Protein AF-A0A959FI75-F1 (afdb_monomer_lite)

Radius of gyration: 25.14 Å; chains: 1; bounding box: 80×50×59 Å

Foldseek 3Di:
DDDPDPVVVCVVVDDDDDDDDDPPCPVVVVVVDDDDDDDDDDDPPVVVVVVVVVVVVVVCCVVVPPDDPDDDQEAQDPVSLLVVCLQQLAWAWEWEAEPCPVVCLLVVLCPDVLNVVLNSSHSHYYYYLPFQAFPPPPDDDDPPPPPPPDDVCPLPNDPDDPDPDTGSSPVSCVVCCSQPNPDDDRWIWIQHNVRHTDIQPPPPDPVPSVVSSVSSSVVSVVVVVVSVVLLVLLVVCCVVAPVVQEPLLLCDHGLAHRNACVCVVCVVDDPVVVVVCQQPLPVCCVVVPPSSVVRCVVNPPDDRDHDNPQDPSSVVSNSSNSHVSNNPPPD

Sequence (331 aa):
MEKDNFESGIKSLVGSYERQPPEGQWERIRNHLPPPGQSTSINPLILSFIIVSTLLIGALFFYYGVGKPPAPDVFDNYWMALKTAQRENKPMLVLFTQNCEDCEVIDKALRIPQVADLANDFVQVRLRVDDLSPIDDGSDAVPFDGWDDVLLEEIGGFPCPEQRLSTQGEVWQLLQDYLIGEAASPVLAVIDLQNRATPFQWYDKVTDSKRLRSALHVFLKGELEYFNRDLQKGKSMFVANCAACHNRNMKDDMTGPALGGVRSRWQDYPPEDLYNYIRNSQKMIAEGHPKAVEDWNRWKPTIMTSFPSLSDQELGQLLDYVEWQYRHNEY

Structure (mmCIF, N/CA/C/O backbone):
data_AF-A0A959FI75-F1
#
_entry.id   AF-A0A959FI75-F1
#
loop_
_atom_site.group_PDB
_atom_site.id
_atom_site.type_symbol
_atom_site.label_atom_id
_atom_site.label_alt_id
_atom_site.label_comp_id
_atom_site.label_asym_id
_atom_site.label_entity_id
_atom_site.label_seq_id
_atom_site.pdbx_PDB_ins_code
_atom_site.Cartn_x
_atom_site.Cartn_y
_atom_site.Cartn_z
_atom_site.occupancy
_atom_site.B_iso_or_equiv
_atom_site.auth_seq_id
_atom_site.auth_comp_id
_atom_site.auth_asym_id
_atom_site.auth_atom_id
_atom_site.pdbx_PDB_model_num
ATOM 1 N N . MET A 1 1 ? -41.921 -31.280 -33.112 1.00 28.41 1 MET A N 1
ATOM 2 C CA . MET A 1 1 ? -41.104 -30.207 -33.710 1.00 28.41 1 MET A CA 1
ATOM 3 C C . MET A 1 1 ? -40.678 -29.302 -32.579 1.00 28.41 1 MET A C 1
ATOM 5 O O . MET A 1 1 ? -41.528 -28.958 -31.765 1.00 28.41 1 MET A O 1
ATOM 9 N N . GLU A 1 2 ? -39.367 -29.128 -32.460 1.00 32.78 2 GLU A N 1
ATOM 10 C CA . GLU A 1 2 ? -38.619 -28.696 -31.278 1.00 32.78 2 GLU A CA 1
ATOM 11 C C . GLU A 1 2 ? -39.176 -27.460 -30.569 1.00 32.78 2 GLU A C 1
ATOM 13 O O . GLU A 1 2 ? -39.479 -26.439 -31.179 1.00 32.78 2 GLU A O 1
ATOM 18 N N . LYS A 1 3 ? -39.285 -27.578 -29.242 1.00 31.52 3 LYS A N 1
ATOM 19 C CA . LYS A 1 3 ? -39.234 -26.440 -28.332 1.00 31.52 3 LYS A CA 1
ATOM 20 C C . LYS A 1 3 ? -37.764 -26.241 -28.006 1.00 31.52 3 LYS A C 1
ATOM 22 O O . LYS A 1 3 ? -37.233 -26.960 -27.160 1.00 31.52 3 LYS A O 1
ATOM 27 N N . ASP A 1 4 ? -37.131 -25.297 -28.681 1.00 40.25 4 ASP A N 1
ATOM 28 C CA . ASP A 1 4 ? -35.827 -24.810 -28.259 1.00 40.25 4 ASP A CA 1
ATOM 29 C C . ASP A 1 4 ? -36.013 -24.123 -26.906 1.00 40.25 4 ASP A C 1
ATOM 31 O O . ASP A 1 4 ? -36.697 -23.106 -26.765 1.00 40.25 4 ASP A O 1
ATOM 35 N N . ASN A 1 5 ? -35.514 -24.795 -25.871 1.00 42.09 5 ASN A N 1
ATOM 36 C CA . ASN A 1 5 ? -35.621 -24.359 -24.493 1.00 42.09 5 ASN A CA 1
ATOM 37 C C . ASN A 1 5 ? -34.909 -23.015 -24.326 1.00 42.09 5 ASN A C 1
ATOM 39 O O . ASN A 1 5 ? -33.767 -22.843 -24.740 1.00 42.09 5 ASN A O 1
ATOM 43 N N . PHE A 1 6 ? -35.580 -22.114 -23.617 1.00 36.28 6 PHE A N 1
ATOM 44 C CA . PHE A 1 6 ? -35.081 -20.859 -23.052 1.00 36.28 6 PHE A CA 1
ATOM 45 C C . PHE A 1 6 ? -33.627 -20.939 -22.525 1.00 36.28 6 PHE A C 1
ATOM 47 O O . PHE A 1 6 ? -32.848 -20.013 -22.722 1.00 36.28 6 PHE A O 1
ATOM 54 N N . GLU A 1 7 ? -33.209 -22.076 -21.956 1.00 35.66 7 GLU A N 1
ATOM 55 C CA . GLU A 1 7 ? -31.827 -22.317 -21.505 1.00 35.66 7 GLU A CA 1
ATOM 56 C C . GLU A 1 7 ? -30.770 -22.374 -22.625 1.00 35.66 7 GLU A C 1
ATOM 58 O O . GLU A 1 7 ? -29.614 -22.027 -22.387 1.00 35.66 7 GLU A O 1
ATOM 63 N N . SER A 1 8 ? -31.124 -22.799 -23.842 1.00 41.28 8 SER A N 1
ATOM 64 C CA . SER A 1 8 ? -30.196 -22.852 -24.982 1.00 41.28 8 SER A CA 1
ATOM 65 C C . SER A 1 8 ? -29.959 -21.466 -25.588 1.00 41.28 8 SER A C 1
ATOM 67 O O . SER A 1 8 ? -28.844 -21.197 -26.029 1.00 41.28 8 SER A O 1
ATOM 69 N N . GLY A 1 9 ? -30.960 -20.578 -25.546 1.00 40.59 9 GLY A N 1
ATOM 70 C CA . GLY A 1 9 ? -30.810 -19.172 -25.942 1.00 40.59 9 GLY A CA 1
ATOM 71 C C . GLY A 1 9 ? -30.025 -18.342 -24.919 1.00 40.59 9 GLY A C 1
ATOM 72 O O . GLY A 1 9 ? -29.291 -17.435 -25.292 1.00 40.59 9 GLY A O 1
ATOM 73 N N . ILE A 1 10 ? -30.111 -18.695 -23.632 1.00 34.88 10 ILE A N 1
ATOM 74 C CA . ILE A 1 10 ? -29.328 -18.061 -22.560 1.00 34.88 10 ILE A CA 1
ATOM 75 C C . ILE A 1 10 ? -27.860 -18.533 -22.596 1.00 34.88 10 ILE A C 1
ATOM 77 O O . ILE A 1 10 ? -26.951 -17.719 -22.459 1.00 34.88 10 ILE A O 1
ATOM 81 N N . LYS A 1 11 ? -27.584 -19.818 -22.874 1.00 36.53 11 LYS A N 1
ATOM 82 C CA . LYS A 1 11 ? -26.203 -20.344 -22.961 1.00 36.53 11 LYS A CA 1
ATOM 83 C C . LYS A 1 11 ? -25.368 -19.775 -24.112 1.00 36.53 11 LYS A C 1
ATOM 85 O O . LYS A 1 11 ? -24.145 -19.822 -24.022 1.00 36.53 11 LYS A O 1
ATOM 90 N N . SER A 1 12 ? -25.985 -19.259 -25.178 1.00 40.25 12 SER A N 1
ATOM 91 C CA . SER A 1 12 ? -25.245 -18.636 -26.288 1.00 40.25 12 SER A CA 1
ATOM 92 C C . SER A 1 12 ? -24.993 -17.138 -26.101 1.00 40.25 12 SER A C 1
ATOM 94 O O . SER A 1 12 ? -24.192 -16.578 -26.840 1.00 40.25 12 SER A O 1
ATOM 96 N N . LEU A 1 13 ? -25.685 -16.489 -25.158 1.00 35.00 13 LEU A N 1
ATOM 97 C CA . LEU A 1 13 ? -25.600 -15.042 -24.918 1.00 35.00 13 LEU A CA 1
ATOM 98 C C . LEU A 1 13 ? -24.869 -14.685 -23.620 1.00 35.00 13 LEU A C 1
ATOM 100 O O . LEU A 1 13 ? -24.402 -13.561 -23.483 1.00 35.00 13 LEU A O 1
ATOM 104 N N . VAL A 1 14 ? -24.746 -15.625 -22.681 1.00 36.03 14 VAL A N 1
ATOM 105 C CA . VAL A 1 14 ? -24.185 -15.358 -21.355 1.00 36.03 14 VAL A CA 1
ATOM 106 C C . VAL A 1 14 ? -23.064 -16.359 -21.083 1.00 36.03 14 VAL A C 1
ATOM 108 O O .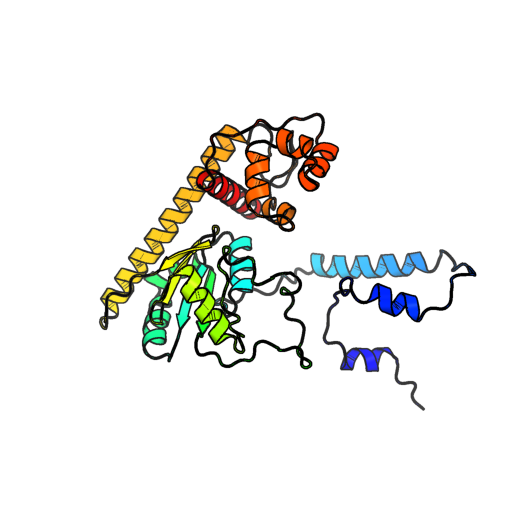 VAL A 1 14 ? -23.283 -17.459 -20.570 1.00 36.03 14 VAL A O 1
ATOM 111 N N . GLY A 1 15 ? -21.841 -15.983 -21.466 1.00 30.38 15 GLY A N 1
ATOM 112 C CA . GLY A 1 15 ? -20.639 -16.559 -20.866 1.00 30.38 15 GLY A CA 1
ATOM 113 C C . GLY A 1 15 ? -20.749 -16.449 -19.344 1.00 30.38 15 GLY A C 1
ATOM 114 O O . GLY A 1 15 ? -21.274 -15.473 -18.818 1.00 30.38 15 GLY A O 1
ATOM 115 N N . SER A 1 16 ? -20.359 -17.507 -18.647 1.00 29.53 16 SER A N 1
ATOM 116 C CA . SER A 1 16 ? -20.704 -17.745 -17.249 1.00 29.53 16 SER A CA 1
ATOM 117 C C . SER A 1 16 ? -20.308 -16.621 -16.281 1.00 29.53 16 SER A C 1
ATOM 119 O O . SER A 1 16 ? -19.136 -16.258 -16.214 1.00 29.53 16 SER A O 1
ATOM 121 N N . TYR A 1 17 ? -21.285 -16.300 -15.427 1.00 24.97 17 TYR A N 1
ATOM 122 C CA . TYR A 1 17 ? -21.238 -15.759 -14.061 1.00 24.97 17 TYR A CA 1
ATOM 123 C C . TYR A 1 17 ? -21.674 -14.302 -13.817 1.00 24.97 17 TYR A C 1
ATOM 125 O O . TYR A 1 17 ? -21.385 -13.384 -14.570 1.00 24.97 17 TYR A O 1
ATOM 133 N N . GLU A 1 18 ? -22.451 -14.172 -12.739 1.00 30.86 18 GLU A N 1
ATOM 134 C CA . GLU A 1 18 ? -23.425 -13.133 -12.388 1.00 30.86 18 GLU A CA 1
ATOM 135 C C . GLU A 1 18 ? -22.814 -11.835 -11.822 1.00 30.86 18 GLU A C 1
ATOM 137 O O . GLU A 1 18 ? -21.993 -11.893 -10.908 1.00 30.86 18 GLU A O 1
ATOM 142 N N . ARG A 1 19 ? -23.348 -10.670 -12.232 1.00 31.12 19 ARG A N 1
ATOM 143 C CA . ARG A 1 19 ? -23.509 -9.474 -11.376 1.00 31.12 19 ARG A CA 1
ATOM 144 C C . ARG A 1 19 ? -24.822 -8.751 -11.686 1.00 31.12 19 ARG A C 1
ATOM 146 O O . ARG A 1 19 ? -25.231 -8.651 -12.839 1.00 31.12 19 ARG A O 1
ATOM 153 N N . GLN A 1 20 ? -25.488 -8.273 -10.636 1.00 31.83 20 GLN A N 1
ATOM 154 C CA . GLN A 1 20 ? -26.642 -7.369 -10.720 1.00 31.83 20 GLN A CA 1
ATOM 155 C C . GLN A 1 20 ? -26.169 -5.924 -10.992 1.00 31.83 20 GLN A C 1
ATOM 157 O O . GLN A 1 20 ? -25.132 -5.550 -10.447 1.00 31.83 20 GLN A O 1
ATOM 162 N N . PRO A 1 21 ? -26.900 -5.116 -11.788 1.00 28.41 21 PRO A N 1
ATOM 163 C CA . PRO A 1 21 ? -26.472 -3.768 -12.182 1.00 28.41 21 PRO A CA 1
ATOM 164 C C . PRO A 1 21 ? -26.853 -2.669 -11.157 1.00 28.41 21 PRO A C 1
ATOM 166 O O . PRO A 1 21 ? -27.883 -2.817 -10.487 1.00 28.41 21 PRO A O 1
ATOM 169 N N . PRO A 1 22 ? -26.097 -1.549 -11.055 1.00 32.19 22 PRO A N 1
ATOM 170 C CA . PRO A 1 22 ? -26.363 -0.473 -10.096 1.00 32.19 22 PRO A CA 1
ATOM 171 C C . PRO A 1 22 ? -27.385 0.578 -10.577 1.00 32.19 22 PRO A C 1
ATOM 173 O O . PRO A 1 22 ? -27.822 0.629 -11.730 1.00 32.19 22 PRO A O 1
ATOM 176 N N . GLU A 1 23 ? -27.810 1.406 -9.621 1.00 42.16 23 GLU A N 1
ATOM 177 C CA . GLU A 1 23 ? -28.960 2.314 -9.627 1.00 42.16 23 GLU A CA 1
ATOM 178 C C . GLU A 1 23 ? -28.903 3.456 -10.664 1.00 42.16 23 GLU A C 1
ATOM 180 O O . GLU A 1 23 ? -28.649 4.612 -10.358 1.00 42.16 23 GLU A O 1
ATOM 185 N N . GLY A 1 24 ? -29.268 3.150 -11.907 1.00 38.75 24 GLY A N 1
ATOM 186 C CA . GLY A 1 24 ? -29.760 4.137 -12.889 1.00 38.75 24 GLY A CA 1
ATOM 187 C C . GLY A 1 24 ? -30.962 3.639 -13.703 1.00 38.75 24 GLY A C 1
ATOM 188 O O . GLY A 1 24 ? -31.622 4.386 -14.428 1.00 38.75 24 GLY A O 1
ATOM 189 N N . GLN A 1 25 ? -31.285 2.351 -13.568 1.00 40.22 25 GLN A N 1
ATOM 190 C CA . GLN A 1 25 ? -32.299 1.655 -14.362 1.00 40.22 25 GLN A CA 1
ATOM 191 C C . GLN A 1 25 ? -33.663 1.562 -13.661 1.00 40.22 25 GLN A C 1
ATOM 193 O O . GLN A 1 25 ? -34.694 1.446 -14.331 1.00 40.22 25 GLN A O 1
ATOM 198 N N . TRP A 1 26 ? -33.699 1.666 -12.328 1.00 36.12 26 TRP A N 1
ATOM 199 C CA . TRP A 1 26 ? -34.926 1.486 -11.549 1.00 36.12 26 TRP A CA 1
ATOM 200 C C . TRP A 1 26 ? -35.979 2.564 -11.820 1.00 36.12 26 TRP A C 1
ATOM 202 O O . TRP A 1 26 ? -37.159 2.232 -11.858 1.00 36.12 26 TRP A O 1
ATOM 212 N N . GLU A 1 27 ? -35.593 3.808 -12.117 1.00 40.50 27 GLU A N 1
ATOM 213 C CA . GLU A 1 27 ? -36.529 4.888 -12.479 1.00 40.50 27 GLU A CA 1
ATOM 214 C C . GLU A 1 27 ? -37.172 4.663 -13.869 1.00 40.50 27 GLU A C 1
ATOM 216 O O . GLU A 1 27 ? -38.350 4.957 -14.074 1.00 40.50 27 GLU A O 1
ATOM 221 N N . ARG A 1 28 ? -36.434 4.078 -14.831 1.00 43.09 28 ARG A N 1
ATOM 222 C CA . ARG A 1 28 ? -36.937 3.782 -16.193 1.00 43.09 28 ARG A CA 1
ATOM 223 C C . ARG A 1 28 ? -37.812 2.526 -16.229 1.00 43.09 28 ARG A C 1
ATOM 225 O O . ARG A 1 28 ? -38.776 2.486 -16.996 1.00 43.09 28 ARG A O 1
ATOM 232 N N . ILE A 1 29 ? -37.513 1.546 -15.374 1.00 37.94 29 ILE A N 1
ATOM 233 C CA . ILE A 1 29 ? -38.320 0.334 -15.173 1.00 37.94 29 ILE A CA 1
ATOM 234 C C . ILE A 1 29 ? -39.624 0.674 -14.435 1.00 37.94 29 ILE A C 1
ATOM 236 O O . ILE A 1 29 ? -40.690 0.229 -14.857 1.00 37.94 29 ILE A O 1
ATOM 240 N N . ARG A 1 30 ? -39.588 1.542 -13.409 1.00 40.50 30 ARG A N 1
ATOM 241 C CA . ARG A 1 30 ? -40.790 1.997 -12.674 1.00 40.50 30 ARG A CA 1
ATOM 242 C C . ARG A 1 30 ? -41.829 2.658 -13.592 1.00 40.50 30 ARG A C 1
ATOM 244 O O . ARG A 1 30 ? -43.021 2.498 -13.364 1.00 40.50 30 ARG A O 1
ATOM 251 N N . ASN A 1 31 ? -41.375 3.324 -14.657 1.00 42.75 31 ASN A N 1
ATOM 252 C CA . ASN A 1 31 ? -42.227 4.005 -15.640 1.00 42.75 31 ASN A CA 1
ATOM 253 C C . ASN A 1 31 ? -42.837 3.081 -16.716 1.00 42.75 31 ASN A C 1
ATOM 255 O O . ASN A 1 31 ? -43.661 3.545 -17.501 1.00 42.75 31 ASN A O 1
ATOM 259 N N . HIS A 1 32 ? -42.464 1.795 -16.759 1.00 40.66 32 HIS A N 1
ATOM 260 C CA . HIS A 1 32 ? -42.994 0.802 -17.711 1.00 40.66 32 HIS A CA 1
ATOM 261 C C . HIS A 1 32 ? -43.751 -0.357 -17.039 1.00 40.66 32 HIS A C 1
ATOM 263 O O . HIS A 1 32 ? -44.198 -1.279 -17.721 1.00 40.66 32 HIS A O 1
ATOM 269 N N . LEU A 1 33 ? -43.923 -0.320 -15.715 1.00 32.50 33 LEU A N 1
ATOM 270 C CA . LEU A 1 33 ? -44.675 -1.326 -14.968 1.00 32.50 33 LEU A CA 1
ATOM 271 C C . LEU A 1 33 ? -46.106 -0.831 -14.673 1.00 32.50 33 LEU A C 1
ATOM 273 O O . LEU A 1 33 ? -46.285 0.334 -14.314 1.00 32.50 33 LEU A O 1
ATOM 277 N N . PRO A 1 34 ? -47.145 -1.682 -14.798 1.00 34.41 34 PRO A N 1
ATOM 278 C CA . PRO A 1 34 ? -48.500 -1.324 -14.378 1.00 34.41 34 PRO A CA 1
ATOM 279 C C . PRO A 1 34 ? -48.580 -1.185 -12.841 1.00 34.41 34 PRO A C 1
ATOM 281 O O . PRO A 1 34 ? -47.825 -1.852 -12.129 1.00 34.41 34 PRO A O 1
ATOM 284 N N . PRO A 1 35 ? -49.478 -0.336 -12.298 1.00 32.28 35 PRO A N 1
ATOM 285 C CA . PRO A 1 35 ? -49.493 -0.014 -10.871 1.00 32.28 35 PRO A CA 1
ATOM 286 C C . PRO A 1 35 ? -49.874 -1.227 -10.004 1.00 32.28 35 PRO A C 1
ATOM 288 O O . PRO A 1 35 ? -50.632 -2.095 -10.449 1.00 32.28 35 PRO A O 1
ATOM 291 N N . PRO A 1 36 ? -49.372 -1.307 -8.757 1.00 29.23 36 PRO A N 1
ATOM 292 C CA . PRO A 1 36 ? -49.432 -2.533 -7.981 1.00 29.23 36 PRO A CA 1
ATOM 293 C C . PRO A 1 36 ? -50.825 -2.754 -7.393 1.00 29.23 36 PRO A C 1
ATOM 295 O O . PRO A 1 36 ? -51.364 -1.919 -6.668 1.00 29.23 36 PRO A O 1
ATOM 298 N N . GLY A 1 37 ? -51.374 -3.937 -7.658 1.00 33.41 37 GLY A N 1
ATOM 299 C CA . GLY A 1 37 ? -52.584 -4.415 -7.008 1.00 33.41 37 GLY A CA 1
ATOM 300 C C . GLY A 1 37 ? -53.071 -5.748 -7.559 1.00 33.41 37 GLY A C 1
ATOM 301 O O . GLY A 1 37 ? -53.961 -5.755 -8.398 1.00 33.41 37 GLY A O 1
ATOM 302 N N . GLN A 1 38 ? -52.518 -6.861 -7.063 1.00 26.30 38 GLN A N 1
ATOM 303 C CA . GLN A 1 38 ? -53.272 -7.952 -6.415 1.00 26.30 38 GLN A CA 1
ATOM 304 C C . GLN A 1 38 ? -52.365 -9.160 -6.140 1.00 26.30 38 GLN A C 1
ATOM 306 O O . GLN A 1 38 ? -51.720 -9.706 -7.031 1.00 26.30 38 GLN A O 1
ATOM 311 N N . SER A 1 39 ? -52.325 -9.575 -4.872 1.00 37.78 39 SER A N 1
ATOM 312 C CA . SER A 1 39 ? -51.636 -10.777 -4.407 1.00 37.78 39 SER A CA 1
ATOM 313 C C . SER A 1 39 ? -52.258 -12.041 -4.994 1.00 37.78 39 SER A C 1
ATOM 315 O O . SER A 1 39 ? -53.475 -12.208 -4.909 1.00 37.78 39 SER A O 1
ATOM 317 N N . THR A 1 40 ? -51.430 -13.001 -5.405 1.00 30.28 40 THR A N 1
ATOM 318 C CA . THR A 1 40 ? -51.792 -14.418 -5.276 1.00 30.28 40 THR A CA 1
ATOM 319 C C . THR A 1 40 ? -50.633 -15.205 -4.667 1.00 30.28 40 THR A C 1
ATOM 321 O O . THR A 1 40 ? -49.468 -15.025 -5.006 1.00 30.28 40 THR A O 1
ATOM 324 N N . SER A 1 41 ? -50.983 -16.012 -3.669 1.00 39.19 41 SER A N 1
ATOM 325 C CA . SER A 1 41 ? -50.107 -16.791 -2.800 1.00 39.19 41 SER A CA 1
ATOM 326 C C . SER A 1 41 ? -49.469 -17.972 -3.531 1.00 39.19 41 SER A C 1
ATOM 328 O O . SER A 1 41 ? -50.192 -18.780 -4.118 1.00 39.19 41 SER A O 1
ATOM 330 N N . ILE A 1 42 ? -48.151 -18.144 -3.408 1.00 35.66 42 ILE A N 1
ATOM 331 C CA . ILE A 1 42 ? -47.459 -19.367 -3.837 1.00 35.66 42 ILE A CA 1
ATOM 332 C C . ILE A 1 42 ? -47.141 -20.233 -2.607 1.00 35.66 42 ILE A C 1
ATOM 334 O O . ILE A 1 42 ? -46.761 -19.742 -1.548 1.00 35.66 42 ILE A O 1
ATOM 338 N N . ASN A 1 43 ? -47.377 -21.534 -2.763 1.00 39.88 43 ASN A N 1
ATOM 339 C CA . ASN A 1 43 ? -47.395 -22.581 -1.744 1.00 39.88 43 ASN A CA 1
ATOM 340 C C . ASN A 1 43 ? -46.002 -22.821 -1.091 1.00 39.88 43 ASN A C 1
ATOM 342 O O . ASN A 1 43 ? -45.028 -23.029 -1.822 1.00 39.88 43 ASN A O 1
ATOM 346 N N . PRO A 1 44 ? -45.884 -22.854 0.256 1.00 41.69 44 PRO A N 1
ATOM 347 C CA . PRO A 1 44 ? -44.605 -22.895 0.988 1.00 41.69 44 PRO A CA 1
ATOM 348 C C . PRO A 1 44 ? -43.766 -24.179 0.832 1.00 41.69 44 PRO A C 1
ATOM 350 O O . PRO A 1 44 ? -42.640 -24.224 1.322 1.00 41.69 44 PRO A O 1
ATOM 353 N N . LEU A 1 45 ? -44.256 -25.207 0.132 1.00 39.78 45 LEU A N 1
ATOM 354 C CA . LEU A 1 45 ? -43.520 -26.463 -0.086 1.00 39.78 45 LEU A CA 1
ATOM 355 C C . LEU A 1 45 ? -42.542 -26.434 -1.276 1.00 39.78 45 LEU A C 1
ATOM 357 O O . LEU A 1 45 ? -41.694 -27.315 -1.386 1.00 39.78 45 LEU A O 1
ATOM 361 N N . ILE A 1 46 ? -42.623 -25.432 -2.160 1.00 45.28 46 ILE A N 1
ATOM 362 C CA . ILE A 1 46 ? -41.726 -25.315 -3.330 1.00 45.28 46 ILE A CA 1
ATOM 363 C C . ILE A 1 46 ? -40.455 -24.516 -2.983 1.00 45.28 46 ILE A C 1
ATOM 365 O O . ILE A 1 46 ? -39.389 -24.759 -3.547 1.00 45.28 46 ILE A O 1
ATOM 369 N N . LEU A 1 47 ? -40.526 -23.624 -1.987 1.00 35.81 47 LEU A N 1
ATOM 370 C CA . LEU A 1 47 ? -39.390 -22.803 -1.548 1.00 35.81 47 LEU A CA 1
ATOM 371 C C . LEU A 1 47 ? -38.312 -23.625 -0.814 1.00 35.81 47 LEU A C 1
ATOM 373 O O . LEU A 1 47 ? -37.137 -23.269 -0.822 1.00 35.81 47 LEU A O 1
ATOM 377 N N . SER A 1 48 ? -38.695 -24.754 -0.212 1.00 42.19 48 SER A N 1
ATOM 378 C CA . SER A 1 48 ? -37.799 -25.600 0.586 1.00 42.19 48 SER A CA 1
ATOM 379 C C . SER A 1 48 ? -36.854 -26.454 -0.268 1.00 42.19 48 SER A C 1
ATOM 381 O O . SER A 1 48 ? -35.787 -26.828 0.205 1.00 42.19 48 SER A O 1
ATOM 383 N N . PHE A 1 49 ? -37.209 -26.753 -1.523 1.00 38.38 49 PHE A N 1
ATOM 384 C CA . PHE A 1 49 ? -36.388 -27.604 -2.395 1.00 38.38 49 PHE A CA 1
ATOM 385 C C . PHE A 1 49 ? -35.289 -26.835 -3.135 1.00 38.38 49 PHE A C 1
ATOM 387 O O . PHE A 1 49 ? -34.221 -27.392 -3.370 1.00 38.38 49 PHE A O 1
ATOM 394 N N . ILE A 1 50 ? -35.504 -25.552 -3.439 1.00 39.84 50 ILE A N 1
ATOM 395 C CA . ILE A 1 50 ? -34.533 -24.728 -4.179 1.00 39.84 50 ILE A CA 1
ATOM 396 C C . ILE A 1 50 ? -33.363 -24.300 -3.275 1.00 39.84 50 ILE A C 1
ATOM 398 O O . ILE A 1 50 ? -32.213 -24.292 -3.714 1.00 39.84 50 ILE A O 1
ATOM 402 N N . ILE A 1 51 ? -33.633 -24.025 -1.993 1.00 39.59 51 ILE A N 1
ATOM 403 C CA . ILE A 1 51 ? -32.621 -23.577 -1.019 1.00 39.59 51 ILE A CA 1
ATOM 404 C C . ILE A 1 51 ? -31.648 -24.710 -0.643 1.00 39.59 51 ILE A C 1
ATOM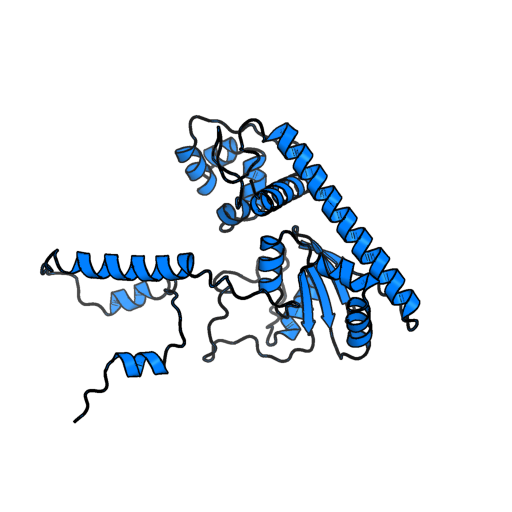 406 O O . ILE A 1 51 ? -30.467 -24.466 -0.412 1.00 39.59 51 ILE A O 1
ATOM 410 N N . VAL A 1 52 ? -32.104 -25.968 -0.633 1.00 39.97 52 VAL A N 1
ATOM 411 C CA . VAL A 1 52 ? -31.245 -27.115 -0.284 1.00 39.97 52 VAL A CA 1
ATOM 412 C C . VAL A 1 52 ? -30.277 -27.461 -1.425 1.00 39.97 52 VAL A C 1
ATOM 414 O O . VAL A 1 52 ? -29.135 -27.835 -1.165 1.00 39.97 52 VAL A O 1
ATOM 417 N N . SER A 1 53 ? -30.675 -27.274 -2.688 1.00 42.41 53 SER A N 1
ATOM 418 C CA . SER A 1 53 ? -29.823 -27.567 -3.851 1.00 42.41 53 SER A CA 1
ATOM 419 C C . SER A 1 53 ? -28.705 -26.545 -4.092 1.00 42.41 53 SER A C 1
ATOM 421 O O . SER A 1 53 ? -27.608 -26.937 -4.487 1.00 42.41 53 SER A O 1
ATOM 423 N N . THR A 1 54 ? -28.928 -25.255 -3.825 1.00 42.72 54 THR A N 1
ATOM 424 C CA . THR A 1 54 ? -27.896 -24.213 -4.007 1.00 42.72 54 THR A CA 1
ATOM 425 C C . THR A 1 54 ? -26.856 -24.219 -2.885 1.00 42.72 54 THR A C 1
ATOM 427 O O . THR A 1 54 ? -25.672 -24.007 -3.149 1.00 42.72 54 THR A O 1
ATOM 430 N N . LEU A 1 55 ? -27.253 -24.572 -1.657 1.00 38.53 55 LEU A N 1
ATOM 431 C CA . LEU A 1 55 ? -26.323 -24.783 -0.540 1.00 38.53 55 LEU A CA 1
ATOM 432 C C . LEU A 1 55 ? -25.407 -25.999 -0.758 1.00 38.53 55 LEU A C 1
ATOM 434 O O . LEU A 1 55 ? -24.237 -25.953 -0.385 1.00 38.53 55 LEU A O 1
ATOM 438 N N . LEU A 1 56 ? -25.897 -27.059 -1.410 1.00 39.25 56 LEU A N 1
ATOM 439 C CA . LEU A 1 56 ? -25.092 -28.242 -1.737 1.00 39.25 56 LEU A CA 1
ATOM 440 C C . LEU A 1 56 ? -24.034 -27.957 -2.811 1.00 39.25 56 LEU A C 1
ATOM 442 O O . LEU A 1 56 ? -22.907 -28.426 -2.682 1.00 39.25 56 LEU A O 1
ATOM 446 N N . ILE A 1 57 ? -24.345 -27.149 -3.829 1.00 46.94 57 ILE A N 1
ATOM 447 C CA . ILE A 1 57 ? -23.376 -26.792 -4.880 1.00 46.94 57 ILE A CA 1
ATOM 448 C C . ILE A 1 57 ? -22.299 -25.840 -4.332 1.00 46.94 57 ILE A C 1
ATOM 450 O O . ILE A 1 57 ? -21.114 -26.061 -4.577 1.00 46.94 57 ILE A O 1
ATOM 454 N N . GLY A 1 58 ? -22.676 -24.844 -3.520 1.00 39.78 58 GLY A N 1
ATOM 455 C CA . GLY A 1 58 ? -21.716 -23.961 -2.842 1.00 39.78 58 GLY A CA 1
ATOM 456 C C . GLY A 1 58 ? -20.810 -24.706 -1.852 1.00 39.78 58 GLY A C 1
ATOM 457 O O . GLY A 1 58 ? -19.607 -24.451 -1.795 1.00 39.78 58 GLY A O 1
ATOM 458 N N . ALA A 1 59 ? -21.358 -25.695 -1.137 1.00 44.59 59 ALA A N 1
ATOM 459 C CA . ALA A 1 59 ? -20.577 -26.579 -0.279 1.00 44.59 59 ALA A CA 1
ATOM 460 C C . ALA A 1 59 ? -19.638 -27.492 -1.084 1.00 44.59 59 ALA A C 1
ATOM 462 O O . ALA A 1 59 ? -18.521 -27.728 -0.640 1.00 44.59 59 ALA A O 1
ATOM 463 N N . LEU A 1 60 ? -20.028 -27.954 -2.280 1.00 40.34 60 LEU A N 1
ATOM 464 C CA . LEU A 1 60 ? -19.159 -28.752 -3.152 1.00 40.34 60 LEU A CA 1
ATOM 465 C C . LEU A 1 60 ? -17.948 -27.955 -3.672 1.00 40.34 60 LEU A C 1
ATOM 467 O O . LEU A 1 60 ? -16.853 -28.509 -3.713 1.00 40.34 60 LEU A O 1
ATOM 471 N N . PHE A 1 61 ? -18.091 -26.666 -3.998 1.00 44.31 61 PHE A N 1
ATOM 472 C CA . PHE A 1 61 ? -16.946 -25.824 -4.389 1.00 44.31 61 PHE A CA 1
ATOM 473 C C . PHE A 1 61 ? -15.940 -25.622 -3.245 1.00 44.31 61 PHE A C 1
ATOM 475 O O . PHE A 1 61 ? -14.733 -25.651 -3.479 1.00 44.31 61 PHE A O 1
ATOM 482 N N . PHE A 1 62 ? -16.420 -25.500 -2.003 1.00 39.09 62 PHE A N 1
ATOM 483 C CA . PHE A 1 62 ? -15.562 -25.445 -0.814 1.00 39.09 62 PHE A CA 1
ATOM 484 C C . PHE A 1 62 ? -14.979 -26.821 -0.429 1.00 39.09 62 PHE A C 1
ATOM 486 O O . PHE A 1 62 ? -13.857 -26.892 0.066 1.00 39.09 62 PHE A O 1
ATOM 493 N N . TYR A 1 63 ? -15.712 -27.916 -0.671 1.00 39.47 63 TYR A N 1
ATOM 494 C CA . TYR A 1 63 ? -15.331 -29.281 -0.278 1.00 39.47 63 TYR A CA 1
ATOM 495 C C . TYR A 1 63 ? -14.373 -29.962 -1.273 1.00 39.47 63 TYR A C 1
ATOM 497 O O . TYR A 1 63 ? -13.576 -30.802 -0.863 1.00 39.47 63 TYR A O 1
ATOM 505 N N . TYR A 1 64 ? -14.405 -29.592 -2.562 1.00 38.91 64 TYR A N 1
ATOM 506 C CA . TYR A 1 64 ? -13.541 -30.175 -3.605 1.00 38.91 64 TYR A CA 1
ATOM 507 C C . TYR A 1 64 ? -12.266 -29.378 -3.918 1.00 38.91 64 TYR A C 1
ATOM 509 O O . TYR A 1 64 ? -11.528 -29.756 -4.825 1.00 38.91 64 TYR A O 1
ATOM 517 N N . GLY A 1 65 ? -11.962 -28.313 -3.169 1.00 34.38 65 GLY A N 1
ATOM 518 C CA . GLY A 1 65 ? -10.641 -27.677 -3.214 1.00 34.38 65 GLY A CA 1
ATOM 519 C C . GLY A 1 65 ? -10.247 -27.100 -4.577 1.00 34.38 65 GLY A C 1
ATOM 520 O O . GLY A 1 65 ? -9.055 -27.009 -4.871 1.00 34.38 65 GLY A O 1
ATOM 521 N N . VAL A 1 66 ? -11.213 -26.696 -5.411 1.00 43.50 66 VAL A N 1
ATOM 522 C CA . VAL A 1 66 ? -10.910 -25.915 -6.618 1.00 43.50 66 VAL A CA 1
ATOM 523 C C . VAL A 1 66 ? -10.568 -24.504 -6.149 1.00 43.50 66 VAL A C 1
ATOM 525 O O . VAL A 1 66 ? -11.423 -23.627 -6.055 1.00 43.50 66 VAL A O 1
ATOM 528 N N . GLY A 1 67 ? -9.311 -24.330 -5.740 1.00 38.47 67 GLY A N 1
ATOM 529 C CA . GLY A 1 67 ? -8.763 -23.043 -5.348 1.00 38.47 67 GLY A CA 1
ATOM 530 C C . GLY A 1 67 ? -8.991 -22.008 -6.444 1.00 38.47 67 GLY A C 1
ATOM 531 O O . GLY A 1 67 ? -9.076 -22.332 -7.630 1.00 38.47 67 GLY A O 1
ATOM 532 N N . LYS A 1 68 ? -9.088 -20.743 -6.031 1.00 44.50 68 LYS A N 1
ATOM 533 C CA . LYS A 1 68 ? -9.034 -19.591 -6.935 1.00 44.50 68 LYS A CA 1
ATOM 534 C C . LYS A 1 68 ? -7.885 -19.816 -7.939 1.00 44.50 68 LYS A C 1
ATOM 536 O O . LYS A 1 68 ? -6.821 -20.254 -7.490 1.00 44.50 68 LYS A O 1
ATOM 541 N N . PRO A 1 69 ? -8.074 -19.578 -9.253 1.00 39.53 69 PRO A N 1
ATOM 542 C CA . PRO A 1 69 ? -7.000 -19.771 -10.223 1.00 39.53 69 PRO A CA 1
ATOM 543 C C . PRO A 1 69 ? -5.741 -19.034 -9.746 1.00 39.53 69 PRO A C 1
ATOM 545 O O . PRO A 1 69 ? -5.874 -17.940 -9.179 1.00 39.53 69 PRO A O 1
ATOM 548 N N . PRO A 1 70 ? -4.546 -19.635 -9.905 1.00 46.72 70 PRO A N 1
ATOM 549 C CA . PRO A 1 70 ? -3.312 -19.001 -9.471 1.00 46.72 70 PRO A CA 1
ATOM 550 C C . PRO A 1 70 ? -3.205 -17.628 -10.135 1.00 46.72 70 PRO A C 1
ATOM 552 O O . PRO A 1 70 ? -3.530 -17.472 -11.315 1.00 46.72 70 PRO A O 1
ATOM 555 N N . ALA A 1 71 ? -2.811 -16.624 -9.352 1.00 48.66 71 ALA A N 1
ATOM 556 C CA . ALA A 1 71 ? -2.523 -15.305 -9.891 1.00 48.66 71 ALA A CA 1
ATOM 557 C C . ALA A 1 71 ? -1.459 -15.432 -10.999 1.00 48.66 71 ALA A C 1
ATOM 559 O O . ALA A 1 71 ? -0.589 -16.299 -10.888 1.00 48.66 71 ALA A O 1
ATOM 560 N N . PRO A 1 72 ? -1.525 -14.618 -12.067 1.00 58.72 72 PRO A N 1
ATOM 561 C CA . PRO A 1 72 ? -0.479 -14.627 -13.078 1.00 58.72 72 PRO A CA 1
ATOM 562 C C . PRO A 1 72 ? 0.861 -14.250 -12.437 1.00 58.72 72 PRO A C 1
ATOM 564 O O . PRO A 1 72 ? 0.916 -13.372 -11.576 1.00 58.72 72 PRO A O 1
ATOM 567 N N . ASP A 1 73 ? 1.943 -14.884 -12.893 1.00 72.19 73 ASP A N 1
ATOM 568 C CA . ASP A 1 73 ? 3.298 -14.599 -12.399 1.00 72.19 73 ASP A CA 1
ATOM 569 C C . ASP A 1 73 ? 3.722 -13.145 -12.686 1.00 72.19 73 ASP A C 1
ATOM 571 O O . ASP A 1 73 ? 4.556 -12.575 -11.982 1.00 72.19 73 ASP A O 1
ATOM 575 N N . VAL A 1 74 ? 3.140 -12.540 -13.729 1.00 82.88 74 VAL A N 1
ATOM 576 C CA . VAL A 1 74 ? 3.359 -11.153 -14.143 1.00 82.88 74 VAL A CA 1
ATOM 577 C C . VAL A 1 74 ? 2.039 -10.559 -14.637 1.00 82.88 74 VAL A C 1
ATOM 579 O O . VAL A 1 74 ? 1.403 -11.117 -15.529 1.00 82.88 74 VAL A O 1
ATOM 582 N N . PHE A 1 75 ? 1.639 -9.422 -14.074 1.00 83.38 75 PHE A N 1
ATOM 583 C CA . PHE A 1 75 ? 0.431 -8.687 -14.448 1.00 83.38 75 PHE A CA 1
ATOM 584 C C . PHE A 1 75 ? 0.706 -7.687 -15.576 1.00 83.38 75 PHE A C 1
ATOM 586 O O . PHE A 1 75 ? 1.762 -7.060 -15.611 1.00 83.38 75 PHE A O 1
ATOM 593 N N . ASP A 1 76 ? -0.272 -7.476 -16.448 1.00 81.19 76 ASP A N 1
ATOM 594 C CA . ASP A 1 76 ? -0.313 -6.406 -17.458 1.00 81.19 76 ASP A CA 1
ATOM 595 C C . ASP A 1 76 ? -1.328 -5.301 -17.111 1.00 81.19 76 ASP A C 1
ATOM 597 O O . ASP A 1 76 ? -1.457 -4.306 -17.819 1.00 81.19 76 ASP A O 1
ATOM 601 N N . ASN A 1 77 ? -2.024 -5.459 -15.984 1.00 79.31 77 ASN A N 1
ATOM 602 C CA . ASN A 1 77 ? -3.026 -4.534 -15.489 1.00 79.31 77 ASN A CA 1
ATOM 603 C C . ASN A 1 77 ? -2.664 -4.056 -14.079 1.00 79.31 77 ASN A C 1
ATOM 605 O O . ASN A 1 77 ? -2.621 -4.848 -13.130 1.00 79.31 77 ASN A O 1
ATOM 609 N N . TYR A 1 78 ? -2.452 -2.745 -13.937 1.00 79.31 78 TYR A N 1
ATOM 610 C CA . TYR A 1 78 ? -2.062 -2.124 -12.670 1.00 79.31 78 TYR A CA 1
ATOM 611 C C . TYR A 1 78 ? -3.045 -2.411 -11.532 1.00 79.31 78 TYR A C 1
ATOM 613 O O . TYR A 1 78 ? -2.637 -2.729 -10.422 1.00 79.31 78 TYR A O 1
ATOM 621 N N . TRP A 1 79 ? -4.349 -2.347 -11.793 1.00 73.25 79 TRP A N 1
ATOM 622 C CA . TRP A 1 79 ? -5.364 -2.473 -10.749 1.00 73.25 79 TRP A CA 1
ATOM 623 C C . TRP A 1 79 ? -5.503 -3.903 -10.237 1.00 73.25 79 TRP A C 1
ATOM 625 O O . TRP A 1 79 ? -5.651 -4.131 -9.035 1.00 73.25 79 TRP A O 1
ATOM 635 N N . MET A 1 80 ? -5.418 -4.888 -11.133 1.00 74.56 80 MET A N 1
ATOM 636 C CA . MET A 1 80 ? -5.368 -6.297 -10.737 1.00 74.56 80 MET A CA 1
ATOM 637 C C . MET A 1 80 ? -4.103 -6.608 -9.938 1.00 74.56 80 MET A C 1
ATOM 639 O O . MET A 1 80 ? -4.168 -7.353 -8.951 1.00 74.56 80 MET A O 1
ATOM 643 N N . ALA A 1 81 ? -2.977 -6.013 -10.339 1.00 77.69 81 ALA A N 1
ATOM 644 C CA . ALA A 1 81 ? -1.734 -6.103 -9.597 1.00 77.69 81 ALA A CA 1
ATOM 645 C C . ALA A 1 81 ? -1.863 -5.450 -8.222 1.00 77.69 81 ALA A C 1
ATOM 647 O O . ALA A 1 81 ? -1.535 -6.099 -7.240 1.00 77.69 81 ALA A O 1
ATOM 648 N N . LEU A 1 82 ? -2.432 -4.246 -8.118 1.00 77.31 82 LEU A N 1
ATOM 649 C CA . LEU A 1 82 ? -2.624 -3.527 -6.859 1.00 77.31 82 LEU A CA 1
ATOM 650 C C . LEU A 1 82 ? -3.507 -4.319 -5.897 1.00 77.31 82 LEU A C 1
ATOM 652 O O . LEU A 1 82 ? -3.110 -4.553 -4.759 1.00 77.31 82 LEU A O 1
ATOM 656 N N . LYS A 1 83 ? -4.658 -4.822 -6.361 1.00 72.38 83 LYS A N 1
ATOM 657 C CA . LYS A 1 83 ? -5.530 -5.702 -5.562 1.00 72.38 83 LYS A CA 1
ATOM 658 C C . LYS A 1 83 ? -4.790 -6.962 -5.111 1.00 72.38 83 LYS A C 1
ATOM 660 O O . LYS A 1 83 ? -5.034 -7.471 -4.019 1.00 72.38 83 LYS A O 1
ATOM 665 N N . THR A 1 84 ? -3.888 -7.486 -5.939 1.00 77.56 84 THR A N 1
ATOM 666 C CA . THR A 1 84 ? -3.063 -8.650 -5.599 1.00 77.56 84 THR A CA 1
ATOM 667 C C . THR A 1 84 ? -1.949 -8.303 -4.614 1.00 77.56 84 THR A C 1
ATOM 669 O O . THR A 1 84 ? -1.808 -9.014 -3.630 1.00 77.56 84 THR A O 1
ATOM 672 N N . ALA A 1 85 ? -1.235 -7.195 -4.786 1.00 79.50 85 ALA A N 1
ATOM 673 C CA . ALA A 1 85 ? -0.213 -6.694 -3.867 1.00 79.50 85 ALA A CA 1
ATOM 674 C C . ALA A 1 85 ? -0.821 -6.419 -2.493 1.00 79.50 85 ALA A C 1
ATOM 676 O O . ALA A 1 85 ? -0.336 -6.911 -1.472 1.00 79.50 85 ALA A O 1
ATOM 677 N N . GLN A 1 86 ? -1.966 -5.739 -2.488 1.00 72.25 86 GLN A N 1
ATOM 678 C CA . GLN A 1 86 ? -2.769 -5.512 -1.301 1.00 72.25 86 GLN A CA 1
ATOM 679 C C . GLN A 1 86 ? -3.243 -6.807 -0.674 1.00 72.25 86 GLN A C 1
ATOM 681 O O . GLN A 1 86 ? -3.267 -6.828 0.542 1.00 72.25 86 GLN A O 1
ATOM 686 N N . ARG A 1 87 ? -3.603 -7.849 -1.439 1.00 72.88 87 ARG A N 1
ATOM 687 C CA . ARG A 1 87 ? -4.020 -9.174 -0.936 1.00 72.88 87 ARG A CA 1
ATOM 688 C C . ARG A 1 87 ? -2.852 -10.035 -0.468 1.00 72.88 87 ARG A C 1
ATOM 690 O O . ARG A 1 87 ? -3.044 -10.863 0.403 1.00 72.88 87 ARG A O 1
ATOM 697 N N . GLU A 1 88 ? -1.673 -9.911 -1.048 1.00 77.19 88 GLU A N 1
ATOM 698 C CA . GLU A 1 88 ? -0.514 -10.757 -0.732 1.00 77.19 88 GLU A CA 1
ATOM 699 C C . GLU A 1 88 ? 0.451 -10.070 0.234 1.00 77.19 88 GLU A C 1
ATOM 701 O O . GLU A 1 88 ? 1.393 -10.685 0.722 1.00 77.19 88 GLU A O 1
ATOM 706 N N . ASN A 1 89 ? 0.177 -8.810 0.575 1.00 75.50 89 ASN A N 1
ATOM 707 C CA . ASN A 1 89 ? 1.049 -7.954 1.366 1.00 75.50 89 ASN A CA 1
ATOM 708 C C . ASN A 1 89 ? 2.450 -7.804 0.774 1.00 75.50 89 ASN A C 1
ATOM 710 O O . ASN A 1 89 ? 3.442 -7.826 1.506 1.00 75.50 89 ASN A O 1
ATOM 714 N N . LYS A 1 90 ? 2.524 -7.681 -0.545 1.00 87.12 90 LYS A N 1
ATOM 715 C CA . LYS A 1 90 ? 3.782 -7.546 -1.269 1.00 87.12 90 LYS A CA 1
ATOM 716 C C . LYS A 1 90 ? 3.827 -6.190 -1.965 1.00 87.12 90 LYS A C 1
ATOM 718 O O . LYS A 1 90 ? 2.802 -5.778 -2.510 1.00 87.12 90 LYS A O 1
ATOM 723 N N . PRO A 1 91 ? 4.978 -5.500 -1.977 1.00 90.69 91 PRO A N 1
ATOM 724 C CA . PRO A 1 91 ? 5.167 -4.363 -2.869 1.00 90.69 91 PRO A CA 1
ATOM 725 C C . PRO A 1 91 ? 5.056 -4.810 -4.335 1.00 90.69 91 PRO A C 1
ATOM 727 O O . PRO A 1 91 ? 5.290 -5.974 -4.665 1.00 90.69 91 PRO A O 1
ATOM 730 N N . MET A 1 92 ? 4.702 -3.896 -5.231 1.00 93.25 92 MET A N 1
ATOM 731 C CA . MET A 1 92 ? 4.703 -4.148 -6.669 1.00 93.25 92 MET A CA 1
ATOM 732 C C . MET A 1 92 ? 6.063 -3.813 -7.273 1.00 93.25 92 MET A C 1
ATOM 734 O O . MET A 1 92 ? 6.694 -2.833 -6.886 1.00 93.25 92 MET A O 1
ATOM 738 N N . LEU A 1 93 ? 6.485 -4.601 -8.258 1.00 95.19 93 LEU A N 1
ATOM 739 C CA . LEU A 1 93 ? 7.623 -4.310 -9.121 1.00 95.19 93 LEU A CA 1
ATOM 740 C C . LEU A 1 93 ? 7.094 -4.022 -10.524 1.00 95.19 93 LEU A C 1
ATOM 742 O O . LEU A 1 93 ? 6.796 -4.947 -11.285 1.00 95.19 93 LEU A O 1
ATOM 746 N N . VAL A 1 94 ? 6.955 -2.740 -10.844 1.00 92.81 94 VAL A N 1
ATOM 747 C CA . VAL A 1 94 ? 6.332 -2.263 -12.079 1.00 92.81 94 VAL A CA 1
ATOM 748 C C . VAL A 1 94 ? 7.405 -1.868 -13.077 1.00 92.81 94 VAL A C 1
ATOM 750 O O . VAL A 1 94 ? 8.279 -1.067 -12.767 1.00 92.81 94 VAL A O 1
ATOM 753 N N . LEU A 1 95 ? 7.339 -2.425 -14.283 1.00 91.25 95 LEU A N 1
ATOM 754 C CA . LEU A 1 95 ? 8.150 -1.994 -15.416 1.00 91.25 95 LEU A CA 1
ATOM 755 C C . LEU A 1 95 ? 7.226 -1.376 -16.466 1.00 91.25 95 LEU A C 1
ATOM 757 O O . LEU A 1 95 ? 6.449 -2.087 -17.106 1.00 91.25 95 LEU A O 1
ATOM 761 N N . PHE A 1 96 ? 7.327 -0.061 -16.624 1.00 87.38 96 PHE A N 1
ATOM 762 C CA . PHE A 1 96 ? 6.752 0.681 -17.739 1.00 87.38 96 PHE A CA 1
ATOM 763 C C . PHE A 1 96 ? 7.654 0.498 -18.959 1.00 87.38 96 PHE A C 1
ATOM 765 O O . PHE A 1 96 ? 8.879 0.550 -18.840 1.00 87.38 96 PHE A O 1
ATOM 772 N N . THR A 1 97 ? 7.064 0.215 -20.115 1.00 83.19 97 THR A N 1
ATOM 773 C CA . THR A 1 97 ? 7.781 -0.138 -21.346 1.00 83.19 97 THR A CA 1
ATOM 774 C C . THR A 1 97 ? 7.251 0.666 -22.522 1.00 83.19 97 THR A C 1
ATOM 776 O O . THR A 1 97 ? 6.041 0.805 -22.662 1.00 83.19 97 THR A O 1
ATOM 779 N N . GLN A 1 98 ? 8.155 1.169 -23.365 1.00 78.38 98 GLN A N 1
ATOM 780 C CA . GLN A 1 98 ? 7.868 1.888 -24.610 1.00 78.38 98 GLN A CA 1
ATOM 781 C C . GLN A 1 98 ? 8.901 1.454 -25.646 1.00 78.38 98 GLN A C 1
ATOM 783 O O . GLN A 1 98 ? 10.082 1.464 -25.307 1.00 78.38 98 GLN A O 1
ATOM 788 N N . ASN A 1 99 ? 8.509 1.099 -26.876 1.00 68.50 99 ASN A N 1
ATOM 789 C CA . ASN A 1 99 ? 9.447 0.762 -27.962 1.00 68.50 99 ASN A CA 1
ATOM 790 C C . ASN A 1 99 ? 10.569 -0.211 -27.503 1.00 68.50 99 ASN A C 1
ATOM 792 O O . ASN A 1 99 ? 11.716 0.163 -27.269 1.00 68.50 99 ASN A O 1
ATOM 796 N N . CYS A 1 100 ? 10.200 -1.484 -27.353 1.00 64.50 100 CYS A N 1
ATOM 797 C CA . CYS A 1 100 ? 10.751 -2.482 -26.422 1.00 64.50 100 CYS A CA 1
ATOM 798 C C . CYS A 1 100 ? 12.237 -2.932 -26.470 1.00 64.50 100 CYS A C 1
ATOM 800 O O . CYS A 1 100 ? 12.540 -3.937 -25.828 1.00 64.50 100 CYS A O 1
ATOM 802 N N . GLU A 1 101 ? 13.186 -2.269 -27.137 1.00 68.38 101 GLU A N 1
ATOM 803 C CA . GLU A 1 101 ? 14.577 -2.783 -27.204 1.00 68.38 101 GLU A CA 1
ATOM 804 C C . GLU A 1 101 ? 15.281 -2.781 -25.827 1.00 68.38 101 GLU A C 1
ATOM 806 O O . GLU A 1 101 ? 15.795 -3.808 -25.379 1.00 68.38 101 GLU A O 1
ATOM 811 N N . ASP A 1 102 ? 15.218 -1.670 -25.088 1.00 71.62 102 ASP A N 1
ATOM 812 C CA . ASP A 1 102 ? 15.812 -1.568 -23.743 1.00 71.62 102 ASP A CA 1
ATOM 813 C C . ASP A 1 102 ? 14.985 -2.300 -22.663 1.00 71.62 102 ASP A C 1
ATOM 815 O O . ASP A 1 102 ? 15.501 -2.709 -21.617 1.00 71.62 102 ASP A O 1
ATOM 819 N N . CYS A 1 103 ? 13.697 -2.531 -22.933 1.00 75.50 103 CYS A N 1
ATOM 820 C CA . CYS A 1 103 ? 12.771 -3.210 -22.025 1.00 75.50 103 CYS A CA 1
ATOM 821 C C . CYS A 1 103 ? 13.149 -4.687 -21.834 1.00 75.50 103 CYS A C 1
ATOM 823 O O . CYS A 1 103 ? 13.110 -5.208 -20.716 1.00 75.50 103 CYS A O 1
ATOM 825 N N . GLU A 1 104 ? 13.561 -5.358 -22.917 1.00 77.75 104 GLU A N 1
ATOM 826 C CA . GLU A 1 104 ? 13.998 -6.757 -22.882 1.00 77.75 104 GLU A CA 1
ATOM 827 C C . GLU A 1 104 ? 15.254 -6.951 -22.028 1.00 77.75 104 GLU A C 1
ATOM 829 O O . GLU A 1 104 ? 15.414 -7.989 -21.383 1.00 77.75 104 GLU A O 1
ATOM 834 N N . VAL A 1 105 ? 16.143 -5.954 -21.982 1.00 82.12 105 VAL A N 1
ATOM 835 C CA . VAL A 1 105 ? 17.374 -6.013 -21.186 1.00 82.12 105 VAL A CA 1
ATOM 836 C C . VAL A 1 105 ? 17.048 -6.038 -19.692 1.00 82.12 105 VAL A C 1
ATOM 838 O O . VAL A 1 105 ? 17.584 -6.881 -18.964 1.00 82.12 105 VAL A O 1
ATOM 841 N N . ILE A 1 106 ? 16.146 -5.159 -19.240 1.00 83.81 106 ILE A N 1
ATOM 842 C CA . ILE A 1 106 ? 15.675 -5.121 -17.848 1.00 83.81 106 ILE A CA 1
ATOM 843 C C . ILE A 1 106 ? 14.903 -6.395 -17.519 1.00 83.81 106 ILE A C 1
ATOM 845 O O . ILE A 1 106 ? 15.219 -7.065 -16.535 1.00 83.81 106 ILE A O 1
ATOM 849 N N . ASP A 1 107 ? 13.935 -6.771 -18.354 1.00 83.81 107 ASP A N 1
ATOM 850 C CA . ASP A 1 107 ? 13.087 -7.930 -18.088 1.00 83.81 107 ASP A CA 1
ATOM 851 C C . ASP A 1 107 ? 13.898 -9.236 -18.044 1.00 83.81 107 ASP A C 1
ATOM 853 O O . ASP A 1 107 ? 13.722 -10.063 -17.148 1.00 83.81 107 ASP A O 1
ATOM 857 N N . LYS A 1 108 ? 14.889 -9.391 -18.930 1.00 85.50 108 LYS A N 1
ATOM 858 C CA . LYS A 1 108 ? 15.832 -10.512 -18.878 1.00 85.50 108 LYS A CA 1
ATOM 859 C C . LYS A 1 108 ? 16.675 -10.488 -17.610 1.00 85.50 108 LYS A C 1
ATOM 861 O O . LYS A 1 108 ? 16.933 -11.551 -17.049 1.00 85.50 108 LYS A O 1
ATOM 866 N N . ALA A 1 109 ? 17.121 -9.315 -17.161 1.00 86.56 109 ALA A N 1
ATOM 867 C CA . ALA A 1 109 ? 17.903 -9.194 -15.937 1.00 86.56 109 ALA A CA 1
ATOM 868 C C . ALA A 1 109 ? 17.093 -9.585 -14.690 1.00 86.56 109 ALA A C 1
ATOM 870 O O . ALA A 1 109 ? 17.646 -10.246 -13.809 1.00 86.56 109 ALA A O 1
ATOM 871 N N . LEU A 1 110 ? 15.794 -9.266 -14.655 1.00 87.50 110 LEU A N 1
ATOM 872 C CA . LEU A 1 110 ? 14.869 -9.658 -13.584 1.00 87.50 110 LEU A CA 1
ATOM 873 C C . LEU A 1 110 ? 14.657 -11.178 -13.490 1.00 87.50 110 LEU A C 1
ATOM 875 O O . LEU A 1 110 ? 14.394 -11.688 -12.409 1.00 87.50 110 LEU A O 1
ATOM 879 N N . ARG A 1 111 ? 14.839 -11.921 -14.589 1.00 87.12 111 ARG A N 1
ATOM 880 C CA . ARG A 1 111 ? 14.694 -13.392 -14.633 1.00 87.12 111 ARG A CA 1
ATOM 881 C C . ARG A 1 111 ? 15.960 -14.166 -14.246 1.00 87.12 111 ARG A C 1
ATOM 883 O O . ARG A 1 111 ? 15.964 -15.395 -14.251 1.00 87.12 111 ARG A O 1
ATOM 890 N N . ILE A 1 112 ? 17.067 -13.486 -13.950 1.00 86.44 112 ILE A N 1
ATOM 891 C CA . ILE A 1 112 ? 18.330 -14.146 -13.581 1.00 86.44 112 ILE A CA 1
ATOM 892 C C . ILE A 1 112 ? 18.241 -14.578 -12.115 1.00 86.44 112 ILE A C 1
ATOM 894 O O . ILE A 1 112 ? 17.916 -13.720 -11.308 1.00 86.44 112 ILE A O 1
ATOM 898 N N . PRO A 1 113 ? 18.597 -15.822 -11.727 1.00 86.31 113 PRO A N 1
ATOM 899 C CA . PRO A 1 113 ? 18.284 -16.376 -10.400 1.00 86.31 113 PRO A CA 1
ATOM 900 C C . PRO A 1 113 ? 18.546 -15.442 -9.205 1.00 86.31 113 PRO A C 1
ATOM 902 O O . PRO A 1 113 ? 17.657 -15.198 -8.407 1.00 86.31 113 PRO A O 1
ATOM 905 N N . GLN A 1 114 ? 19.718 -14.797 -9.146 1.00 82.88 114 GLN A N 1
ATOM 906 C CA . GLN A 1 114 ? 20.086 -13.867 -8.057 1.00 82.88 114 GLN A CA 1
ATOM 907 C C . GLN A 1 114 ? 19.197 -12.614 -7.939 1.00 82.88 114 GLN A C 1
ATOM 909 O O . GLN A 1 114 ? 19.192 -11.959 -6.897 1.00 82.88 114 GLN A O 1
ATOM 914 N N . VAL A 1 115 ? 18.533 -12.225 -9.025 1.00 87.50 115 VAL A N 1
ATOM 915 C CA . VAL A 1 115 ? 17.596 -11.097 -9.090 1.00 87.50 115 VAL A CA 1
ATOM 916 C C . VAL A 1 115 ? 16.160 -11.616 -9.018 1.00 87.50 115 VAL A C 1
ATOM 918 O O . VAL A 1 115 ? 15.354 -11.030 -8.310 1.00 87.50 115 VAL A O 1
ATOM 921 N N . ALA A 1 116 ? 15.867 -12.739 -9.679 1.00 86.62 116 ALA A N 1
ATOM 922 C CA . ALA A 1 116 ? 14.560 -13.386 -9.694 1.00 86.62 116 ALA A CA 1
ATOM 923 C C . ALA A 1 116 ? 14.106 -13.800 -8.291 1.00 86.62 116 ALA A C 1
ATOM 925 O O . ALA A 1 116 ? 12.953 -13.573 -7.943 1.00 86.62 116 ALA A O 1
ATOM 926 N N . ASP A 1 117 ? 15.020 -14.325 -7.468 1.00 87.62 117 ASP A N 1
ATOM 927 C CA . ASP A 1 117 ? 14.720 -14.691 -6.081 1.00 87.62 117 ASP A CA 1
ATOM 928 C C . ASP A 1 117 ? 14.197 -13.485 -5.286 1.00 87.62 117 ASP A C 1
ATOM 930 O O . ASP A 1 117 ? 13.232 -13.623 -4.546 1.00 87.62 117 ASP A O 1
ATOM 934 N N . LEU A 1 118 ? 14.771 -12.291 -5.499 1.00 89.31 118 LEU A N 1
ATOM 935 C CA . LEU A 1 118 ? 14.268 -11.050 -4.900 1.00 89.31 118 LEU A CA 1
ATOM 936 C C . LEU A 1 118 ? 12.987 -10.568 -5.587 1.00 89.31 118 LEU A C 1
ATOM 938 O O . LEU A 1 118 ? 12.064 -10.131 -4.915 1.00 89.31 118 LEU A O 1
ATOM 942 N N . ALA A 1 119 ? 12.913 -10.628 -6.919 1.00 88.38 119 ALA A N 1
ATOM 943 C CA . ALA A 1 119 ? 11.759 -10.156 -7.685 1.00 88.38 119 ALA A CA 1
ATOM 944 C C . ALA A 1 119 ? 10.467 -10.928 -7.351 1.00 88.38 119 ALA A C 1
ATOM 946 O O . ALA A 1 119 ? 9.385 -10.355 -7.425 1.00 88.38 119 ALA A O 1
ATOM 947 N N . ASN A 1 120 ? 10.572 -12.194 -6.935 1.00 89.38 120 ASN A N 1
ATOM 948 C CA . ASN A 1 120 ? 9.441 -13.030 -6.510 1.00 89.38 120 ASN A CA 1
ATOM 949 C C . ASN A 1 120 ? 8.799 -12.585 -5.178 1.00 89.38 120 ASN A C 1
ATOM 951 O O . ASN A 1 120 ? 7.661 -12.965 -4.867 1.00 89.38 120 ASN A O 1
ATOM 955 N N . ASP A 1 121 ? 9.494 -11.750 -4.403 1.00 90.19 121 ASP A N 1
ATOM 956 C CA . ASP A 1 121 ? 8.934 -11.098 -3.215 1.00 90.19 121 ASP A CA 1
ATOM 957 C C . ASP A 1 121 ? 8.091 -9.857 -3.564 1.00 90.19 121 ASP A C 1
ATOM 959 O O . ASP A 1 121 ? 7.483 -9.251 -2.681 1.00 90.19 121 ASP A O 1
ATOM 963 N N . PHE A 1 122 ? 7.983 -9.520 -4.854 1.00 93.00 122 PHE A N 1
ATOM 964 C CA . PHE A 1 122 ? 7.137 -8.454 -5.376 1.00 93.00 122 PHE A CA 1
ATOM 965 C C . PHE A 1 122 ? 6.008 -9.014 -6.247 1.00 93.00 122 PHE A C 1
ATOM 967 O O . PHE A 1 122 ? 6.150 -10.048 -6.901 1.00 93.00 122 PHE A O 1
ATOM 974 N N . VAL A 1 123 ? 4.896 -8.282 -6.327 1.00 91.38 123 VAL A N 1
ATOM 975 C CA . VAL A 1 123 ? 3.903 -8.489 -7.389 1.00 91.38 123 VAL A CA 1
ATOM 976 C C . VAL A 1 123 ? 4.431 -7.847 -8.663 1.00 91.38 123 VAL A C 1
ATOM 978 O O . VAL A 1 123 ? 4.552 -6.627 -8.754 1.00 91.38 123 VAL A O 1
ATOM 981 N N . GLN A 1 124 ? 4.794 -8.667 -9.644 1.00 92.31 124 GLN A N 1
ATOM 982 C CA . GLN A 1 124 ? 5.428 -8.182 -10.865 1.00 92.31 124 GLN A CA 1
ATOM 983 C C . GLN A 1 124 ? 4.390 -7.646 -11.852 1.00 92.31 124 GLN A C 1
ATOM 985 O O . GLN A 1 124 ? 3.395 -8.310 -12.133 1.00 92.31 124 GLN A O 1
ATOM 990 N N . VAL A 1 125 ? 4.649 -6.462 -12.409 1.00 90.06 125 VAL A N 1
ATOM 991 C CA . VAL A 1 125 ? 3.764 -5.784 -13.366 1.00 90.06 125 VAL A CA 1
ATOM 992 C C . VAL A 1 125 ? 4.572 -5.298 -14.566 1.00 90.06 125 VAL A C 1
ATOM 994 O O . VAL A 1 125 ? 5.701 -4.820 -14.411 1.00 90.06 125 VAL A O 1
ATOM 997 N N . ARG A 1 126 ? 4.018 -5.432 -15.770 1.00 89.44 126 ARG A N 1
ATOM 998 C CA . ARG A 1 126 ? 4.570 -4.932 -17.034 1.00 89.44 126 ARG A CA 1
ATOM 999 C C . ARG A 1 126 ? 3.507 -4.096 -17.730 1.00 89.44 126 ARG A C 1
ATOM 1001 O O . ARG A 1 126 ? 2.525 -4.646 -18.208 1.00 89.44 126 ARG A O 1
ATOM 1008 N N . LEU A 1 127 ? 3.706 -2.785 -17.786 1.00 87.06 127 LEU A N 1
ATOM 1009 C CA . LEU A 1 127 ? 2.763 -1.853 -18.403 1.00 87.06 127 LEU A CA 1
ATOM 1010 C C . LEU A 1 127 ? 3.365 -1.325 -19.707 1.00 87.06 127 LEU A C 1
ATOM 1012 O O . LEU A 1 127 ? 4.509 -0.868 -19.731 1.00 87.06 127 LEU A O 1
ATOM 1016 N N . ARG A 1 128 ? 2.627 -1.436 -20.811 1.00 87.44 128 ARG A N 1
ATOM 1017 C CA . ARG A 1 128 ? 3.073 -1.008 -22.145 1.00 87.44 128 ARG A CA 1
ATOM 1018 C C . ARG A 1 128 ? 2.500 0.364 -22.458 1.00 87.44 128 ARG A C 1
ATOM 1020 O O . ARG A 1 128 ? 1.317 0.472 -22.746 1.00 87.44 128 ARG A O 1
ATOM 1027 N N . VAL A 1 129 ? 3.313 1.413 -22.402 1.00 85.25 129 VAL A N 1
ATOM 1028 C CA . VAL A 1 129 ? 2.844 2.786 -22.667 1.00 85.25 129 VAL A CA 1
ATOM 1029 C C . VAL A 1 129 ? 2.575 3.027 -24.159 1.00 85.25 129 VAL A C 1
ATOM 1031 O O . VAL A 1 129 ? 1.900 3.980 -24.522 1.00 85.25 129 VAL A O 1
ATOM 1034 N N . ASP A 1 130 ? 3.068 2.145 -25.034 1.00 84.88 130 ASP A N 1
ATOM 1035 C CA . ASP A 1 130 ? 2.759 2.102 -26.468 1.00 84.88 130 ASP A CA 1
ATOM 1036 C C . ASP A 1 130 ? 1.581 1.169 -26.813 1.00 84.88 130 ASP A C 1
ATOM 1038 O O . ASP A 1 130 ? 1.339 0.881 -27.988 1.00 84.88 130 ASP A O 1
ATOM 1042 N N . ASP A 1 131 ? 0.827 0.701 -25.812 1.00 82.81 131 ASP A N 1
ATOM 1043 C CA . ASP A 1 131 ? -0.369 -0.109 -26.029 1.00 82.81 131 ASP A CA 1
ATOM 1044 C C . ASP A 1 131 ? -1.487 0.720 -26.681 1.00 82.81 131 ASP A C 1
ATOM 1046 O O . ASP A 1 131 ? -2.036 1.659 -26.097 1.00 82.81 131 ASP A O 1
ATOM 1050 N N . LEU A 1 132 ? -1.830 0.350 -27.915 1.00 82.75 132 LEU A N 1
ATOM 1051 C CA . LEU A 1 132 ? -2.885 0.978 -28.710 1.00 82.75 132 LEU A CA 1
ATOM 1052 C C . LEU A 1 132 ? -4.263 0.343 -28.482 1.00 82.75 132 LEU A C 1
ATOM 1054 O O . LEU A 1 132 ? -5.214 0.695 -29.180 1.00 82.75 132 LEU A O 1
ATOM 1058 N N . SER A 1 133 ? -4.379 -0.602 -27.545 1.00 77.88 133 SER A N 1
ATOM 1059 C CA . SER A 1 133 ? -5.660 -1.201 -27.180 1.00 77.88 133 SER A CA 1
ATOM 1060 C C . SER A 1 133 ? -6.616 -0.099 -26.730 1.00 77.88 133 SER A C 1
ATOM 1062 O O . SER A 1 133 ? -6.257 0.661 -25.824 1.00 77.88 133 SER A O 1
ATOM 1064 N N . PRO A 1 134 ? -7.805 0.019 -27.344 1.00 72.12 134 PRO A N 1
ATOM 1065 C CA . PRO A 1 134 ? -8.746 1.062 -26.983 1.00 72.12 134 PRO A CA 1
ATOM 1066 C C . PRO A 1 134 ? -9.172 0.907 -25.521 1.00 72.12 134 PRO A C 1
ATOM 1068 O O . PRO A 1 134 ? -9.381 -0.205 -25.028 1.00 72.12 134 PRO A O 1
ATOM 1071 N N . ILE A 1 135 ? -9.303 2.033 -24.826 1.00 63.56 135 ILE A N 1
ATOM 1072 C CA . ILE A 1 135 ? -10.098 2.101 -23.602 1.00 63.56 135 ILE A CA 1
ATOM 1073 C C . ILE A 1 135 ? -11.537 2.053 -24.101 1.00 63.56 135 ILE A C 1
ATOM 1075 O O . ILE A 1 135 ? -11.950 2.968 -24.805 1.00 63.56 135 ILE A O 1
ATOM 1079 N N . ASP A 1 136 ? -12.239 0.950 -23.851 1.00 56.09 136 ASP A N 1
ATOM 1080 C CA . ASP A 1 136 ? -13.625 0.744 -24.279 1.00 56.09 136 ASP A CA 1
ATOM 1081 C C . ASP A 1 136 ? -14.465 2.022 -24.082 1.00 56.09 136 ASP A C 1
ATOM 1083 O O . ASP A 1 136 ? -14.678 2.475 -22.957 1.00 56.09 136 ASP A O 1
ATOM 1087 N N . ASP A 1 137 ? -14.885 2.633 -25.193 1.00 46.06 137 ASP A N 1
ATOM 1088 C CA . ASP A 1 137 ? -15.639 3.887 -25.244 1.00 46.06 137 ASP A CA 1
ATOM 1089 C C . ASP A 1 137 ? -17.158 3.658 -25.168 1.00 46.06 137 ASP A C 1
ATOM 1091 O O . ASP A 1 137 ? -17.952 4.563 -25.442 1.00 46.06 137 ASP A O 1
ATOM 1095 N N . GLY A 1 138 ? -17.570 2.452 -24.764 1.00 46.00 138 GLY A N 1
ATOM 1096 C CA . GLY A 1 138 ? -18.968 2.078 -24.599 1.00 46.00 138 GLY A CA 1
ATOM 1097 C C . GLY A 1 138 ? -19.621 1.557 -25.878 1.00 46.00 138 GLY A C 1
ATOM 1098 O O . GLY A 1 138 ? -20.846 1.625 -25.999 1.00 46.00 138 GLY A O 1
ATOM 1099 N N . SER A 1 139 ? -18.844 1.020 -26.824 1.00 37.44 139 SER A N 1
ATOM 1100 C CA . SER A 1 139 ? -19.371 0.272 -27.970 1.00 37.44 139 SER A CA 1
ATOM 1101 C C . SER A 1 139 ? -19.174 -1.239 -27.779 1.00 37.44 139 SER A C 1
ATOM 1103 O O . SER A 1 139 ? -18.233 -1.852 -28.269 1.00 37.44 139 SER A O 1
ATOM 1105 N N . ASP A 1 140 ? -20.117 -1.841 -27.048 1.00 37.59 140 ASP A N 1
ATOM 1106 C CA . ASP A 1 140 ? -20.318 -3.292 -26.902 1.00 37.59 140 ASP A CA 1
ATOM 1107 C C . ASP A 1 140 ? -19.101 -4.119 -26.431 1.00 37.59 140 ASP A C 1
ATOM 1109 O O . ASP A 1 140 ? -18.953 -5.284 -26.820 1.00 37.59 140 ASP A O 1
ATOM 1113 N N . ALA A 1 141 ? -18.258 -3.575 -25.549 1.00 34.88 141 ALA A N 1
ATOM 1114 C CA . ALA A 1 141 ? -17.261 -4.365 -24.835 1.00 34.88 141 ALA A CA 1
ATOM 1115 C C . ALA A 1 141 ? -17.722 -4.755 -23.419 1.00 34.88 141 ALA A C 1
ATOM 1117 O O . ALA A 1 141 ? -18.588 -4.161 -22.778 1.00 34.88 141 ALA A O 1
ATOM 1118 N N . VAL A 1 142 ? -17.207 -5.903 -22.992 1.00 33.31 142 VAL A N 1
ATOM 1119 C CA . VAL A 1 142 ? -17.521 -6.565 -21.727 1.00 33.31 142 VAL A CA 1
ATOM 1120 C C . VAL A 1 142 ? -17.119 -5.632 -20.576 1.00 33.31 142 VAL A C 1
ATOM 1122 O O . VAL A 1 142 ? -15.986 -5.151 -20.602 1.00 33.31 142 VAL A O 1
ATOM 1125 N N . PRO A 1 143 ? -17.971 -5.400 -19.556 1.00 33.97 143 PRO A N 1
ATOM 1126 C CA . PRO A 1 143 ? -17.652 -4.482 -18.470 1.00 33.97 143 PRO A CA 1
ATOM 1127 C C . PRO A 1 143 ? -16.331 -4.873 -17.808 1.00 33.97 143 PRO A C 1
ATOM 1129 O O . PRO A 1 143 ? -16.186 -5.974 -17.266 1.00 33.97 143 PRO A O 1
ATOM 1132 N N . PHE A 1 144 ? -15.360 -3.964 -17.863 1.00 38.69 144 PHE A N 1
ATOM 1133 C CA . PHE A 1 144 ? -14.135 -4.035 -17.081 1.00 38.69 144 PHE A CA 1
ATOM 1134 C C . PHE A 1 144 ? -14.526 -3.860 -15.612 1.00 38.69 144 PHE A C 1
ATOM 1136 O O . PHE A 1 144 ? -14.704 -2.755 -15.105 1.00 38.69 144 PHE A O 1
ATOM 1143 N N . ASP A 1 145 ? -14.753 -4.985 -14.949 1.00 33.59 145 ASP A N 1
ATOM 1144 C CA . ASP A 1 145 ? -15.390 -5.065 -13.645 1.00 33.59 145 ASP A CA 1
ATOM 1145 C C . ASP A 1 145 ? -14.505 -4.437 -12.545 1.00 33.59 145 ASP A C 1
ATOM 1147 O O . ASP A 1 145 ? -13.661 -5.088 -11.917 1.00 33.59 145 ASP A O 1
ATOM 1151 N N . GLY A 1 146 ? -14.675 -3.131 -12.337 1.00 35.25 146 GLY A N 1
ATOM 1152 C CA . GLY A 1 146 ? -13.897 -2.324 -11.396 1.00 35.25 146 GLY A CA 1
ATOM 1153 C C . GLY A 1 146 ? -13.880 -0.817 -11.658 1.00 35.25 146 GLY A C 1
ATOM 1154 O O . GLY A 1 146 ? -13.247 -0.117 -10.875 1.00 35.25 146 GLY A O 1
ATOM 1155 N N . TRP A 1 147 ? -14.540 -0.335 -12.716 1.00 41.28 147 TRP A N 1
ATOM 1156 C CA . TRP A 1 147 ? -14.578 1.084 -13.099 1.00 41.28 147 TRP A CA 1
ATOM 1157 C C . TRP A 1 147 ? -15.922 1.790 -12.865 1.00 41.28 147 TRP A C 1
ATOM 1159 O O . TRP A 1 147 ? -16.067 2.927 -13.299 1.00 41.28 147 TRP A O 1
ATOM 1169 N N . ASP A 1 148 ? -16.875 1.192 -12.143 1.00 37.81 148 ASP A N 1
ATOM 1170 C CA . ASP A 1 148 ? -18.121 1.910 -1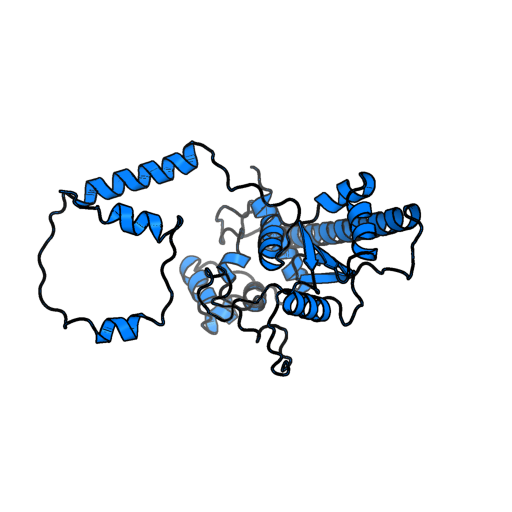1.821 1.00 37.81 148 ASP A CA 1
ATOM 1171 C C . ASP A 1 148 ? -17.894 3.105 -10.866 1.00 37.81 148 ASP A C 1
ATOM 1173 O O . ASP A 1 148 ? -18.710 4.019 -10.868 1.00 37.81 148 ASP A O 1
ATOM 1177 N N . ASP A 1 149 ? -16.763 3.167 -10.140 1.00 37.62 149 ASP A N 1
ATOM 1178 C CA . ASP A 1 149 ? -16.539 4.189 -9.098 1.00 37.62 149 ASP A CA 1
ATOM 1179 C C . ASP A 1 149 ? -15.186 4.934 -9.150 1.00 37.62 149 ASP A C 1
ATOM 1181 O O . ASP A 1 149 ? -14.897 5.729 -8.258 1.00 37.62 149 ASP A O 1
ATOM 1185 N N . VAL A 1 150 ? -14.342 4.758 -10.178 1.00 34.84 150 VAL A N 1
ATOM 1186 C CA . VAL A 1 150 ? -13.108 5.571 -10.297 1.00 34.84 150 VAL A CA 1
ATOM 1187 C C . VAL A 1 150 ? -13.391 6.801 -11.151 1.00 34.84 150 VAL A C 1
ATOM 1189 O O . VAL A 1 150 ? -13.113 6.841 -12.351 1.00 34.84 150 VAL A O 1
ATOM 1192 N N . LEU A 1 151 ? -13.949 7.833 -10.520 1.00 33.03 151 LEU A N 1
ATOM 1193 C CA . LEU A 1 151 ? -13.896 9.180 -11.072 1.00 33.03 151 LEU A CA 1
ATOM 1194 C C . LEU A 1 151 ? -12.422 9.604 -11.110 1.00 33.03 151 LEU A C 1
ATOM 1196 O O . LEU A 1 151 ? -11.744 9.631 -10.084 1.00 33.03 151 LEU A O 1
ATOM 1200 N N . LEU A 1 152 ? -11.932 9.992 -12.289 1.00 41.53 152 LEU A N 1
ATOM 1201 C CA . LEU A 1 152 ? -10.605 10.592 -12.525 1.00 41.53 152 LEU A CA 1
ATOM 1202 C C . LEU A 1 152 ? -10.372 11.919 -11.753 1.00 41.53 152 LEU A C 1
ATOM 1204 O O . LEU A 1 152 ? -9.443 12.659 -12.058 1.00 41.53 152 LEU A O 1
ATOM 1208 N N . GLU A 1 153 ? -11.201 12.228 -10.755 1.00 35.00 153 GLU A N 1
ATOM 1209 C CA . GLU A 1 153 ? -11.056 13.341 -9.818 1.00 35.00 153 GLU A CA 1
ATOM 1210 C C . GLU A 1 153 ? -10.145 12.989 -8.620 1.00 35.00 153 GLU A C 1
ATOM 1212 O O . GLU A 1 153 ? -9.617 13.893 -7.972 1.00 35.00 153 GLU A O 1
ATOM 1217 N N . GLU A 1 154 ? -9.878 11.704 -8.346 1.00 40.53 154 GLU A N 1
ATOM 1218 C CA . GLU A 1 154 ? -9.060 11.274 -7.193 1.00 40.53 154 GLU A CA 1
ATOM 1219 C C . GLU A 1 154 ? -7.539 11.300 -7.421 1.00 40.53 154 GLU A C 1
ATOM 1221 O O . GLU A 1 154 ? -6.758 11.034 -6.504 1.00 40.53 154 GLU A O 1
ATOM 1226 N N . ILE A 1 155 ? -7.074 11.705 -8.607 1.00 38.12 155 ILE A N 1
ATOM 1227 C CA . ILE A 1 155 ? -5.646 11.942 -8.853 1.00 38.12 155 ILE A CA 1
ATOM 1228 C C . ILE A 1 155 ? -5.261 13.337 -8.324 1.00 38.12 155 ILE A C 1
ATOM 1230 O O . ILE A 1 155 ? -4.912 14.253 -9.062 1.00 38.12 155 ILE A O 1
ATOM 1234 N N . GLY A 1 156 ? -5.348 13.521 -7.006 1.00 38.62 156 GLY A N 1
ATOM 1235 C CA . GLY A 1 156 ? -4.643 14.590 -6.293 1.00 38.62 156 GLY A CA 1
ATOM 1236 C C . GLY A 1 156 ? -5.038 16.036 -6.615 1.00 38.62 156 GLY A C 1
ATOM 1237 O O . GLY A 1 156 ? -4.176 16.909 -6.543 1.00 38.62 156 GLY A O 1
ATOM 1238 N N . GLY A 1 157 ? -6.303 16.327 -6.938 1.00 35.25 157 GLY A N 1
ATOM 1239 C CA . GLY A 1 157 ? -6.822 17.705 -6.937 1.00 35.25 157 GLY A CA 1
ATOM 1240 C C . GLY A 1 157 ? -6.192 18.664 -7.956 1.00 35.25 157 GLY A C 1
ATOM 1241 O O . GLY A 1 157 ? -6.341 19.882 -7.825 1.00 35.25 157 GLY A O 1
ATOM 1242 N N . PHE A 1 158 ? -5.503 18.148 -8.975 1.00 36.03 158 PHE A N 1
ATOM 1243 C CA . PHE A 1 158 ? -5.090 18.948 -10.120 1.00 36.03 158 PHE A CA 1
ATOM 1244 C C . PHE A 1 158 ? -6.220 18.967 -11.155 1.00 36.03 158 PHE A C 1
ATOM 1246 O O . PHE A 1 158 ? -6.750 17.909 -11.487 1.00 36.03 158 PHE A O 1
ATOM 1253 N N . PRO A 1 159 ? -6.591 20.136 -11.710 1.00 37.34 159 PRO A N 1
ATOM 1254 C CA . PRO A 1 159 ? -7.406 20.167 -12.910 1.00 37.34 159 PRO A CA 1
ATOM 1255 C C . PRO A 1 159 ? -6.569 19.560 -14.038 1.00 37.34 159 PRO A C 1
ATOM 1257 O O . PRO A 1 159 ? -5.735 20.243 -14.636 1.00 37.34 159 PRO A O 1
ATOM 1260 N N . CYS A 1 160 ? -6.747 18.267 -14.308 1.00 37.97 160 CYS A N 1
ATOM 1261 C CA . CYS A 1 160 ? -6.280 17.698 -15.559 1.00 37.97 160 CYS A CA 1
ATOM 1262 C C . CYS A 1 160 ? -6.955 18.511 -16.675 1.00 37.97 160 CYS A C 1
ATOM 1264 O O . CYS A 1 160 ? -8.186 18.620 -16.672 1.00 37.97 160 CYS A O 1
ATOM 1266 N N . PRO A 1 161 ? -6.210 19.118 -17.621 1.00 39.47 161 PRO A N 1
ATOM 1267 C CA . PRO A 1 161 ? -6.841 19.514 -18.874 1.00 39.47 161 PRO A CA 1
ATOM 1268 C C . PRO A 1 161 ? -7.551 18.268 -19.408 1.00 39.47 161 PRO A C 1
ATOM 1270 O O . PRO A 1 161 ? -7.009 17.180 -19.238 1.00 39.47 161 PRO A O 1
ATOM 1273 N N . GLU A 1 162 ? -8.760 18.409 -19.960 1.00 44.88 162 GLU A N 1
ATOM 1274 C CA . GLU A 1 162 ? -9.577 17.314 -20.510 1.00 44.88 162 GLU A CA 1
ATOM 1275 C C . GLU A 1 162 ? -8.787 16.504 -21.555 1.00 44.88 162 GLU A C 1
ATOM 1277 O O . GLU A 1 162 ? -8.932 16.669 -22.765 1.00 44.88 162 GLU A O 1
ATOM 1282 N N . GLN A 1 163 ? -7.894 15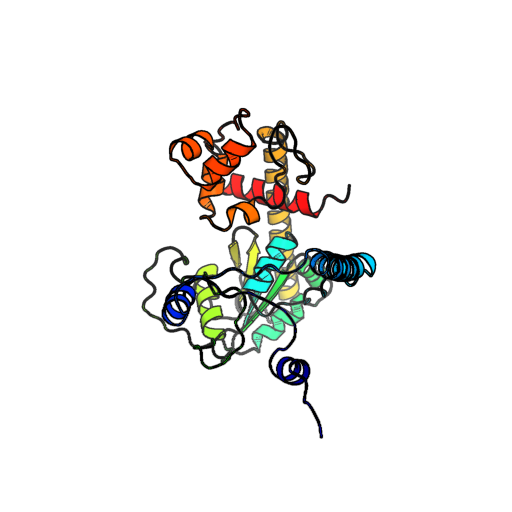.639 -21.098 1.00 50.09 163 GLN A N 1
ATOM 1283 C CA . GLN A 1 163 ? -7.090 14.783 -21.931 1.00 50.09 163 GLN A CA 1
ATOM 1284 C C . GLN A 1 163 ? -7.906 13.512 -22.045 1.00 50.09 163 GLN A C 1
ATOM 1286 O O . GLN A 1 163 ? -7.950 12.687 -21.135 1.00 50.09 163 GLN A O 1
ATOM 1291 N N . ARG A 1 164 ? -8.651 13.403 -23.148 1.00 59.28 164 ARG A N 1
ATOM 1292 C CA . ARG A 1 164 ? -9.306 12.148 -23.506 1.00 59.28 164 ARG A CA 1
ATOM 1293 C C . ARG A 1 164 ? -8.218 11.104 -23.712 1.00 59.28 164 ARG A C 1
ATOM 1295 O O . ARG A 1 164 ? -7.529 11.139 -24.726 1.00 59.28 164 ARG A O 1
ATOM 1302 N N . LEU A 1 165 ? -8.089 10.204 -22.747 1.00 69.81 165 LEU A N 1
ATOM 1303 C CA . LEU A 1 165 ? -7.353 8.963 -22.915 1.00 69.81 165 LEU A CA 1
ATOM 1304 C C . LEU A 1 165 ? -8.209 8.054 -23.800 1.00 69.81 165 LEU A C 1
ATOM 1306 O O . LEU A 1 165 ? -9.411 7.909 -23.583 1.00 69.81 165 LEU A O 1
ATOM 1310 N N . SER A 1 166 ? -7.593 7.489 -24.821 1.00 71.31 166 SER A N 1
ATOM 1311 C CA . SER A 1 166 ? -8.205 6.648 -25.844 1.00 71.31 166 SER A CA 1
ATOM 1312 C C . SER A 1 166 ? -7.594 5.252 -25.885 1.00 71.31 166 SER A C 1
ATOM 1314 O O . SER A 1 166 ? -8.271 4.317 -26.310 1.00 71.31 166 SER A O 1
ATOM 1316 N N . THR A 1 167 ? -6.357 5.080 -25.401 1.00 79.88 167 THR A N 1
ATOM 1317 C CA . THR A 1 167 ? -5.687 3.774 -25.343 1.00 79.88 167 THR A CA 1
ATOM 1318 C C . THR A 1 167 ? -5.172 3.413 -23.950 1.00 79.88 167 THR A C 1
ATOM 1320 O O . THR A 1 167 ? -4.873 4.278 -23.127 1.00 79.88 167 THR A O 1
ATOM 1323 N N . GLN A 1 168 ? -5.031 2.112 -23.681 1.00 77.62 168 GLN A N 1
ATOM 1324 C CA . GLN A 1 168 ? -4.423 1.607 -22.443 1.00 77.62 168 GLN A CA 1
ATOM 1325 C C . GLN A 1 168 ? -3.004 2.161 -22.239 1.00 77.62 168 GLN A C 1
ATOM 1327 O O . GLN A 1 168 ? -2.618 2.477 -21.116 1.00 77.62 168 GLN A O 1
ATOM 1332 N N . GLY A 1 169 ? -2.245 2.354 -23.320 1.00 81.12 169 GLY A N 1
ATOM 1333 C CA . GLY A 1 169 ? -0.923 2.969 -23.271 1.00 81.12 169 GLY A CA 1
ATOM 1334 C C . GLY A 1 169 ? -0.944 4.398 -22.732 1.00 81.12 169 GLY A C 1
ATOM 1335 O O . GLY A 1 169 ? -0.108 4.741 -21.900 1.00 81.12 169 GLY A O 1
ATOM 1336 N N . GLU A 1 170 ? -1.942 5.205 -23.109 1.00 78.62 170 GLU A N 1
ATOM 1337 C CA . GLU A 1 170 ? -2.122 6.563 -22.577 1.00 78.62 170 GLU A CA 1
ATOM 1338 C C . GLU A 1 170 ? -2.471 6.552 -21.079 1.00 78.62 170 GLU A C 1
ATOM 1340 O O . GLU A 1 170 ? -1.988 7.403 -20.332 1.00 78.62 170 GLU A O 1
ATOM 1345 N N . VAL A 1 171 ? -3.231 5.551 -20.610 1.00 80.88 171 VAL A N 1
ATOM 1346 C CA . VAL A 1 171 ? -3.478 5.332 -19.170 1.00 80.88 171 VAL A CA 1
ATOM 1347 C C . VAL A 1 171 ? -2.177 5.017 -18.441 1.00 80.88 171 VAL A C 1
ATOM 1349 O O . VAL A 1 171 ? -1.900 5.590 -17.387 1.00 80.88 171 VAL A O 1
ATOM 1352 N N . TRP A 1 172 ? -1.358 4.120 -18.991 1.00 84.19 172 TRP A N 1
ATOM 1353 C CA . TRP A 1 172 ? -0.086 3.744 -18.379 1.00 84.19 172 TRP A CA 1
ATOM 1354 C C . TRP A 1 172 ? 0.937 4.871 -18.406 1.00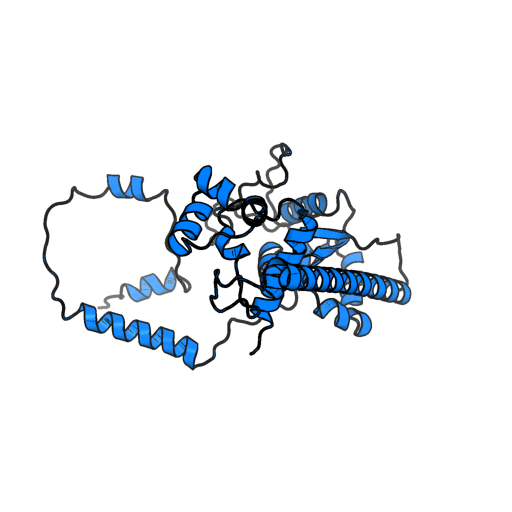 84.19 172 TRP A C 1
ATOM 1356 O O . TRP A 1 172 ? 1.672 5.014 -17.433 1.00 84.19 172 TRP A O 1
ATOM 1366 N N . GLN A 1 173 ? 0.951 5.695 -19.454 1.00 81.62 173 GLN A N 1
ATOM 1367 C CA . GLN A 1 173 ? 1.777 6.897 -19.512 1.00 81.62 173 GLN A CA 1
ATOM 1368 C C . GLN A 1 173 ? 1.356 7.902 -18.436 1.00 81.62 173 GLN A C 1
ATOM 1370 O O . GLN A 1 173 ? 2.204 8.362 -17.679 1.00 81.62 173 GLN A O 1
ATOM 1375 N N . LEU A 1 174 ? 0.055 8.176 -18.294 1.00 80.38 174 LEU A N 1
ATOM 1376 C CA . LEU A 1 174 ? -0.444 9.069 -17.246 1.00 80.38 174 LEU A CA 1
ATOM 1377 C C . LEU A 1 174 ? -0.100 8.548 -15.843 1.00 80.38 174 LEU A C 1
ATOM 1379 O O . LEU A 1 174 ? 0.339 9.309 -14.982 1.00 80.38 174 LEU A O 1
ATOM 1383 N N . LEU A 1 175 ? -0.276 7.244 -15.610 1.00 80.44 175 LEU A N 1
ATOM 1384 C CA . LEU A 1 175 ? 0.085 6.607 -14.345 1.00 80.44 175 LEU A CA 1
ATOM 1385 C C . LEU A 1 175 ? 1.590 6.716 -14.068 1.00 80.44 175 LEU A C 1
ATOM 1387 O O . LEU A 1 175 ? 1.986 6.989 -12.935 1.00 80.44 175 LEU A O 1
ATOM 1391 N N . GLN A 1 176 ? 2.422 6.505 -15.090 1.00 82.69 176 GLN A N 1
ATOM 1392 C CA . GLN A 1 176 ? 3.865 6.690 -15.001 1.00 82.69 176 GLN A CA 1
ATOM 1393 C C . GLN A 1 176 ? 4.180 8.131 -14.576 1.00 82.69 176 GLN A C 1
ATOM 1395 O O . GLN A 1 176 ? 4.845 8.343 -13.565 1.00 82.69 176 GLN A O 1
ATOM 1400 N N . ASP A 1 177 ? 3.635 9.116 -15.284 1.00 80.75 177 ASP A N 1
ATOM 1401 C CA . ASP A 1 177 ? 3.896 10.531 -15.019 1.00 80.75 177 ASP A CA 1
ATOM 1402 C C . ASP A 1 177 ? 3.440 10.944 -13.611 1.00 80.75 177 ASP A C 1
ATOM 1404 O O . ASP A 1 177 ? 4.136 11.691 -12.922 1.00 80.75 177 ASP A O 1
ATOM 1408 N N . TYR A 1 178 ? 2.319 10.398 -13.133 1.00 78.25 178 TYR A N 1
ATOM 1409 C CA . TYR A 1 178 ? 1.829 10.633 -11.775 1.00 78.25 178 TYR A CA 1
ATOM 1410 C C . TYR A 1 178 ? 2.742 10.038 -10.694 1.00 78.25 178 TYR A C 1
ATOM 1412 O O . TYR A 1 178 ? 3.048 10.697 -9.700 1.00 78.25 178 TYR A O 1
ATOM 1420 N N . LEU A 1 179 ? 3.168 8.786 -10.865 1.00 76.94 179 LEU A N 1
ATOM 1421 C CA . LEU A 1 179 ? 3.913 8.063 -9.834 1.00 76.94 179 LEU A CA 1
ATOM 1422 C C . LEU A 1 179 ? 5.387 8.466 -9.770 1.00 76.94 179 LEU A C 1
ATOM 1424 O O . LEU A 1 179 ? 5.965 8.526 -8.686 1.00 76.94 179 LEU A O 1
ATOM 1428 N N . ILE A 1 180 ? 6.012 8.678 -10.927 1.00 79.00 180 ILE A N 1
ATOM 1429 C CA . ILE A 1 180 ? 7.471 8.810 -11.057 1.00 79.00 180 ILE A CA 1
ATOM 1430 C C . ILE A 1 180 ? 7.900 10.058 -11.843 1.00 79.00 180 ILE A C 1
ATOM 1432 O O . ILE A 1 180 ? 9.101 10.274 -12.017 1.00 79.00 180 ILE A O 1
ATOM 1436 N N . GLY A 1 181 ? 6.952 10.910 -12.247 1.00 80.62 181 GLY A N 1
ATOM 1437 C CA . GLY A 1 181 ? 7.204 12.123 -13.024 1.00 80.62 181 GLY A CA 1
ATOM 1438 C C . GLY A 1 181 ? 7.436 11.851 -14.512 1.00 80.62 181 GLY A C 1
ATOM 1439 O O . GLY A 1 181 ? 7.373 10.711 -14.971 1.00 80.62 181 GLY A O 1
ATOM 1440 N N . GLU A 1 182 ? 7.756 12.913 -15.258 1.00 75.94 182 GLU A N 1
ATOM 1441 C CA . GLU A 1 182 ? 8.102 12.860 -16.686 1.00 75.94 182 GLU A CA 1
ATOM 1442 C C . GLU A 1 182 ? 9.453 12.145 -16.899 1.00 75.94 182 GLU A C 1
ATOM 1444 O O . GLU A 1 182 ? 10.505 12.761 -17.088 1.00 75.94 182 GLU A O 1
ATOM 1449 N N . ALA A 1 183 ? 9.441 10.817 -16.811 1.00 70.19 183 ALA A N 1
ATOM 1450 C CA . ALA A 1 183 ? 10.591 9.954 -17.044 1.00 70.19 183 ALA A CA 1
ATOM 1451 C C . ALA A 1 183 ? 10.480 9.261 -18.410 1.00 70.19 183 ALA A C 1
ATOM 1453 O O . ALA A 1 183 ? 9.404 8.846 -18.839 1.00 70.19 183 ALA A O 1
ATOM 1454 N N . ALA A 1 184 ? 11.603 9.097 -19.110 1.00 70.44 184 ALA A N 1
ATOM 1455 C CA . ALA A 1 184 ? 11.618 8.327 -20.350 1.00 70.44 184 ALA A CA 1
ATOM 1456 C C . ALA A 1 184 ? 11.503 6.826 -20.042 1.00 70.44 184 ALA A C 1
ATOM 1458 O O . ALA A 1 184 ? 12.276 6.298 -19.242 1.00 70.44 184 ALA A O 1
ATOM 1459 N N . SER A 1 185 ? 10.559 6.142 -20.690 1.00 69.38 185 SER A N 1
ATOM 1460 C CA . SER A 1 185 ? 10.444 4.683 -20.627 1.00 69.38 185 SER A CA 1
ATOM 1461 C C . SER A 1 185 ? 11.605 3.987 -21.372 1.00 69.38 185 SER A C 1
ATOM 1463 O O . SER A 1 185 ? 12.104 4.536 -22.356 1.00 69.38 185 SER A O 1
ATOM 1465 N N . PRO A 1 186 ? 12.025 2.772 -20.960 1.00 72.12 186 PRO A N 1
ATOM 1466 C CA . PRO A 1 186 ? 11.452 1.985 -19.871 1.00 72.12 186 PRO A CA 1
ATOM 1467 C C . PRO A 1 186 ? 11.783 2.515 -18.477 1.00 72.12 186 PRO A C 1
ATOM 1469 O O . PRO A 1 186 ? 12.925 2.879 -18.199 1.00 72.12 186 PRO A O 1
ATOM 1472 N N . VAL A 1 187 ? 10.805 2.445 -17.570 1.00 83.12 187 VAL A N 1
ATOM 1473 C CA . VAL A 1 187 ? 11.019 2.761 -16.153 1.00 83.12 187 VAL A CA 1
ATOM 1474 C C . VAL A 1 187 ? 10.638 1.583 -15.275 1.00 83.12 187 VAL A C 1
ATOM 1476 O O . VAL A 1 187 ? 9.491 1.148 -15.250 1.00 83.12 187 VAL A O 1
ATOM 1479 N N . LEU A 1 188 ? 11.615 1.067 -14.531 1.00 90.50 188 LEU A N 1
ATOM 1480 C CA . LEU A 1 188 ? 11.375 0.114 -13.454 1.00 90.50 188 LEU A CA 1
ATOM 1481 C C . LEU A 1 188 ? 11.142 0.891 -12.157 1.00 90.50 188 LEU A C 1
ATOM 1483 O O . LEU A 1 188 ? 11.934 1.766 -11.825 1.00 90.50 188 LEU A O 1
ATOM 1487 N N . ALA A 1 189 ? 10.107 0.555 -11.401 1.00 92.19 189 ALA A N 1
ATOM 1488 C CA . ALA A 1 189 ? 9.826 1.145 -10.101 1.00 92.19 189 ALA A CA 1
ATOM 1489 C C . ALA A 1 189 ? 9.308 0.089 -9.122 1.00 92.19 189 ALA A C 1
ATOM 1491 O O . ALA A 1 189 ? 8.636 -0.869 -9.510 1.00 92.19 189 ALA A O 1
ATOM 1492 N N . VAL A 1 190 ? 9.607 0.286 -7.840 1.00 93.56 190 VAL A N 1
ATOM 1493 C CA . VAL A 1 190 ? 8.909 -0.406 -6.756 1.00 93.56 190 VAL A CA 1
ATOM 1494 C C . VAL A 1 190 ? 7.791 0.495 -6.263 1.00 93.56 190 VAL A C 1
ATOM 1496 O O . VAL A 1 190 ? 8.031 1.671 -6.015 1.00 93.56 190 VAL A O 1
ATOM 1499 N N . ILE A 1 191 ? 6.585 -0.048 -6.120 1.00 89.19 191 ILE A N 1
ATOM 1500 C CA . ILE A 1 191 ? 5.447 0.660 -5.529 1.00 89.19 191 ILE A CA 1
ATOM 1501 C C . ILE A 1 191 ? 5.042 -0.082 -4.262 1.00 89.19 191 ILE A C 1
ATOM 1503 O O . ILE A 1 191 ? 4.721 -1.270 -4.313 1.00 89.19 191 ILE A O 1
ATOM 1507 N N . ASP A 1 192 ? 5.084 0.592 -3.119 1.00 83.38 192 ASP A N 1
ATOM 1508 C CA . ASP A 1 192 ? 4.697 -0.019 -1.848 1.00 83.38 192 ASP A CA 1
ATOM 1509 C C . ASP A 1 192 ? 3.173 -0.031 -1.623 1.00 83.38 192 ASP A C 1
ATOM 1511 O O . ASP A 1 192 ? 2.381 0.442 -2.439 1.00 83.38 192 ASP A O 1
ATOM 1515 N N . LEU A 1 193 ? 2.737 -0.590 -0.490 1.00 77.12 193 LEU A N 1
ATOM 1516 C CA . LEU A 1 193 ? 1.313 -0.686 -0.146 1.00 77.12 193 LEU A CA 1
ATOM 1517 C C . LEU A 1 193 ? 0.680 0.672 0.215 1.00 77.12 193 LEU A C 1
ATOM 1519 O O . LEU A 1 193 ? -0.537 0.752 0.380 1.00 77.12 193 LEU A O 1
ATOM 1523 N N . GLN A 1 194 ? 1.485 1.732 0.332 1.00 70.75 194 GLN A N 1
ATOM 1524 C CA . GLN A 1 194 ? 1.051 3.114 0.539 1.00 70.75 194 GLN A CA 1
ATOM 1525 C C . GLN A 1 194 ? 1.090 3.916 -0.766 1.00 70.75 194 GLN A C 1
ATOM 1527 O O . GLN A 1 194 ? 0.971 5.139 -0.724 1.00 70.75 194 GLN A O 1
ATOM 1532 N N . ASN A 1 195 ? 1.242 3.244 -1.912 1.00 73.38 195 ASN A N 1
ATOM 1533 C CA . ASN A 1 195 ? 1.316 3.860 -3.232 1.00 73.38 195 ASN A CA 1
ATOM 1534 C C . ASN A 1 195 ? 2.533 4.790 -3.408 1.00 73.38 195 ASN A C 1
ATOM 1536 O O . ASN A 1 195 ? 2.535 5.651 -4.286 1.00 73.38 195 ASN A O 1
ATOM 1540 N N . ARG A 1 196 ? 3.585 4.634 -2.589 1.00 80.75 196 ARG A N 1
ATOM 1541 C CA . ARG A 1 196 ? 4.852 5.340 -2.809 1.00 80.75 196 ARG A CA 1
ATOM 1542 C C . ARG A 1 196 ? 5.635 4.606 -3.881 1.00 80.75 196 ARG A C 1
ATOM 1544 O O . ARG A 1 196 ? 5.923 3.420 -3.729 1.00 80.75 196 ARG A O 1
ATOM 1551 N N . ALA A 1 197 ? 5.988 5.323 -4.940 1.00 87.19 197 ALA A N 1
ATOM 1552 C CA . ALA A 1 197 ? 6.806 4.800 -6.020 1.00 87.19 197 ALA A CA 1
ATOM 1553 C C . ALA A 1 197 ? 8.276 5.201 -5.835 1.00 87.19 197 ALA A C 1
ATOM 1555 O O . ALA A 1 197 ? 8.612 6.384 -5.767 1.00 87.19 197 ALA A O 1
ATOM 1556 N N . THR A 1 198 ? 9.161 4.208 -5.798 1.00 89.56 198 THR A N 1
ATOM 1557 C CA . THR A 1 198 ? 10.612 4.389 -5.847 1.00 89.56 198 THR A CA 1
ATOM 1558 C C . THR A 1 198 ? 11.099 3.969 -7.236 1.00 89.56 198 THR A C 1
ATOM 1560 O O . THR A 1 198 ? 11.169 2.766 -7.514 1.00 89.56 198 THR A O 1
ATOM 1563 N N . PRO A 1 199 ? 11.433 4.908 -8.140 1.00 90.25 199 PRO A N 1
ATOM 1564 C CA . PRO A 1 199 ? 11.976 4.551 -9.442 1.00 90.25 199 PRO A CA 1
ATOM 1565 C C . PRO A 1 199 ? 13.397 3.995 -9.298 1.00 90.25 199 PRO A C 1
ATOM 1567 O O . PRO A 1 199 ? 14.241 4.538 -8.579 1.00 90.25 199 PRO A O 1
ATOM 1570 N N . PHE A 1 200 ? 13.688 2.925 -10.032 1.00 88.38 200 PHE A N 1
ATOM 1571 C CA . PHE A 1 200 ? 15.047 2.457 -10.243 1.00 88.38 200 PHE A CA 1
ATOM 1572 C C . PHE A 1 200 ? 15.779 3.488 -11.098 1.00 88.38 200 PHE A C 1
ATOM 1574 O O . PHE A 1 200 ? 15.440 3.701 -12.262 1.00 88.38 200 PHE A O 1
ATOM 1581 N N . GLN A 1 201 ? 16.799 4.130 -10.528 1.00 78.81 201 GLN A N 1
ATOM 1582 C CA . GLN A 1 201 ? 17.621 5.074 -11.276 1.00 78.81 201 GLN A CA 1
ATOM 1583 C C . GLN A 1 201 ? 18.442 4.325 -12.328 1.00 78.81 201 GLN A C 1
ATOM 1585 O O . GLN A 1 201 ? 19.508 3.768 -12.049 1.00 78.81 201 GLN A O 1
ATOM 1590 N N . TRP A 1 202 ? 17.928 4.322 -13.555 1.00 67.00 202 TRP A N 1
ATOM 1591 C CA . TRP A 1 202 ? 18.646 3.860 -14.729 1.00 67.00 202 TRP A CA 1
ATOM 1592 C C . TRP A 1 202 ? 19.731 4.881 -15.070 1.00 67.00 202 TRP A C 1
ATOM 1594 O O . TRP A 1 202 ? 19.502 5.849 -15.790 1.00 67.00 202 TRP A O 1
ATOM 1604 N N . TYR A 1 203 ? 20.928 4.708 -14.508 1.00 58.72 203 TYR A N 1
ATOM 1605 C CA . TYR A 1 203 ? 22.073 5.502 -14.941 1.00 58.72 203 TYR A CA 1
ATOM 1606 C C . TYR A 1 203 ? 22.364 5.162 -16.403 1.00 58.72 203 TYR A C 1
ATOM 1608 O O . TYR A 1 203 ? 22.654 4.005 -16.720 1.00 58.72 203 TYR A O 1
ATOM 1616 N N . ASP A 1 204 ? 22.255 6.172 -17.269 1.00 51.59 204 ASP A N 1
ATOM 1617 C CA . ASP A 1 204 ? 22.373 6.071 -18.720 1.00 51.59 204 ASP A CA 1
ATOM 1618 C C . ASP A 1 204 ? 23.423 5.039 -19.161 1.00 51.59 204 ASP A C 1
ATOM 1620 O O . ASP A 1 204 ? 24.634 5.223 -19.004 1.00 51.59 204 ASP A O 1
ATOM 1624 N N . LYS A 1 205 ? 22.921 3.966 -19.785 1.00 54.34 205 LYS A N 1
ATOM 1625 C CA . LYS A 1 205 ? 23.678 2.973 -20.563 1.00 54.34 205 LYS A CA 1
ATOM 1626 C C . LYS A 1 205 ? 24.548 2.019 -19.752 1.00 54.34 205 LYS A C 1
ATOM 1628 O O . LYS A 1 205 ? 25.717 1.788 -20.078 1.00 54.34 205 LYS A O 1
ATOM 1633 N N . VAL A 1 206 ? 23.959 1.331 -18.777 1.00 56.59 206 VAL A N 1
ATOM 1634 C CA . VAL A 1 206 ? 24.535 0.060 -18.318 1.00 56.59 206 VAL A CA 1
ATOM 1635 C C . VAL A 1 206 ? 24.343 -1.013 -19.405 1.00 56.59 206 VAL A C 1
ATOM 1637 O O . VAL A 1 206 ? 23.498 -1.891 -19.301 1.00 56.59 206 VAL A O 1
ATOM 1640 N N . THR A 1 207 ? 25.160 -0.965 -20.460 1.00 59.00 207 THR A N 1
ATOM 1641 C CA . THR A 1 207 ? 25.260 -2.040 -21.470 1.00 59.00 207 THR A CA 1
ATOM 1642 C C . THR A 1 207 ? 25.910 -3.306 -20.896 1.00 59.00 207 THR A C 1
ATOM 1644 O O . THR A 1 207 ? 25.822 -4.394 -21.466 1.00 59.00 207 THR A O 1
ATOM 1647 N N . ASP A 1 208 ? 26.556 -3.185 -19.733 1.00 77.25 208 ASP A N 1
ATOM 1648 C CA . ASP A 1 208 ? 27.142 -4.297 -18.996 1.00 77.25 208 ASP A CA 1
ATOM 1649 C C . ASP A 1 208 ? 26.085 -5.014 -18.142 1.00 77.25 208 ASP A C 1
ATOM 1651 O O . ASP A 1 208 ? 25.784 -4.626 -17.009 1.00 77.25 208 ASP A O 1
ATOM 1655 N N . SER A 1 209 ? 25.587 -6.139 -18.661 1.00 78.81 209 SER A N 1
ATOM 1656 C CA . SER A 1 209 ? 24.653 -7.036 -17.963 1.00 78.81 209 SER A CA 1
ATOM 1657 C C . SER A 1 209 ? 25.077 -7.420 -16.535 1.00 78.81 209 SER A C 1
ATOM 1659 O O . SER A 1 209 ? 24.229 -7.739 -15.701 1.00 78.81 209 SER A O 1
ATOM 1661 N N . LYS A 1 210 ? 26.376 -7.420 -16.197 1.00 84.25 210 LYS A N 1
ATOM 1662 C CA . LYS A 1 210 ? 26.839 -7.691 -14.828 1.00 84.25 210 LYS A CA 1
ATOM 1663 C C . LYS A 1 210 ? 26.540 -6.520 -13.897 1.00 84.25 210 LYS A C 1
ATOM 1665 O O . LYS A 1 210 ? 26.005 -6.747 -12.816 1.00 84.25 210 LYS A O 1
ATOM 1670 N N . ARG A 1 211 ? 26.846 -5.293 -14.320 1.00 85.38 211 ARG A N 1
ATOM 1671 C CA . ARG A 1 211 ? 26.558 -4.082 -13.539 1.00 85.38 211 ARG A CA 1
ATOM 1672 C C . ARG A 1 211 ? 25.059 -3.877 -13.365 1.00 85.38 211 ARG A C 1
ATOM 1674 O O . ARG A 1 211 ? 24.639 -3.571 -12.255 1.00 85.38 211 ARG A O 1
ATOM 1681 N N . LEU A 1 212 ? 24.269 -4.128 -14.413 1.00 85.50 212 LEU A N 1
ATOM 1682 C CA . LEU A 1 212 ? 22.812 -4.015 -14.341 1.00 85.50 212 LEU A CA 1
ATOM 1683 C C . LEU A 1 212 ? 22.240 -4.978 -13.297 1.00 85.50 212 LEU A C 1
ATOM 1685 O O . LEU A 1 212 ? 21.504 -4.558 -12.411 1.00 85.50 212 LEU A O 1
ATOM 1689 N N . ARG A 1 213 ? 22.645 -6.254 -13.337 1.00 87.50 213 ARG A N 1
ATOM 1690 C CA . ARG A 1 213 ? 22.245 -7.244 -12.324 1.00 87.50 213 ARG A CA 1
ATOM 1691 C C . ARG A 1 213 ? 22.592 -6.810 -10.908 1.00 87.50 213 ARG A C 1
ATOM 1693 O O . ARG A 1 213 ? 21.764 -6.939 -10.016 1.00 87.50 213 ARG A O 1
ATOM 1700 N N . SER A 1 214 ? 23.816 -6.327 -10.691 1.00 89.25 214 SER A N 1
ATOM 1701 C CA . SER A 1 214 ? 24.244 -5.877 -9.366 1.00 89.25 214 SER A CA 1
ATOM 1702 C C . SER A 1 214 ? 23.431 -4.676 -8.883 1.00 89.25 214 SER A C 1
ATOM 1704 O O . SER A 1 214 ? 23.033 -4.657 -7.723 1.00 89.25 214 SER A O 1
ATOM 1706 N N . ALA A 1 215 ? 23.145 -3.712 -9.760 1.00 89.50 215 ALA A N 1
ATOM 1707 C CA . ALA A 1 215 ? 22.324 -2.552 -9.429 1.00 89.50 215 ALA A CA 1
ATOM 1708 C C . ALA A 1 215 ? 20.879 -2.953 -9.092 1.00 89.50 215 ALA A C 1
ATOM 1710 O O . ALA A 1 215 ? 20.369 -2.540 -8.055 1.00 89.50 215 ALA A O 1
ATOM 1711 N N . LEU A 1 216 ? 20.261 -3.820 -9.903 1.00 90.50 216 LEU A N 1
ATOM 1712 C CA . LEU A 1 216 ? 18.922 -4.354 -9.640 1.00 90.50 216 LEU A CA 1
ATOM 1713 C C . LEU A 1 216 ? 18.867 -5.134 -8.326 1.00 90.50 216 LEU A C 1
ATOM 1715 O O . LEU A 1 216 ? 17.960 -4.925 -7.532 1.00 90.50 216 LEU A O 1
ATOM 1719 N N . HIS A 1 217 ? 19.852 -5.994 -8.060 1.00 92.06 217 HIS A N 1
ATOM 1720 C CA . HIS A 1 217 ? 19.907 -6.747 -6.809 1.00 92.06 217 HIS A CA 1
ATOM 1721 C C . HIS A 1 217 ? 19.977 -5.815 -5.590 1.00 92.06 217 HIS A C 1
ATOM 1723 O O . HIS A 1 217 ? 19.233 -6.003 -4.633 1.00 92.06 217 HIS A O 1
ATOM 1729 N N . VAL A 1 218 ? 20.850 -4.799 -5.621 1.00 91.44 218 VAL A N 1
ATOM 1730 C CA . VAL A 1 218 ? 20.975 -3.823 -4.524 1.00 91.44 218 VAL A CA 1
ATOM 1731 C C . VAL A 1 218 ? 19.686 -3.026 -4.345 1.00 91.44 218 VAL A C 1
ATOM 1733 O O . VAL A 1 218 ? 19.240 -2.858 -3.214 1.00 91.44 218 VAL A O 1
ATOM 1736 N N . PHE A 1 219 ? 19.082 -2.579 -5.446 1.00 92.44 219 PHE A N 1
ATOM 1737 C CA . PHE A 1 219 ? 17.823 -1.845 -5.435 1.00 92.44 219 PHE A CA 1
ATOM 1738 C C . PHE A 1 219 ? 16.687 -2.673 -4.821 1.00 92.44 219 PHE A C 1
ATOM 1740 O O . PHE A 1 219 ? 16.166 -2.300 -3.775 1.00 92.44 219 PHE A O 1
ATOM 1747 N N . LEU A 1 220 ? 16.373 -3.843 -5.389 1.00 93.81 220 LEU A N 1
ATOM 1748 C CA . LEU A 1 220 ? 15.278 -4.697 -4.910 1.00 93.81 220 LEU A CA 1
ATOM 1749 C C . LEU A 1 220 ? 15.473 -5.114 -3.450 1.00 93.81 220 LEU A C 1
ATOM 1751 O O . LEU A 1 220 ? 14.535 -5.075 -2.658 1.00 93.81 220 LEU A O 1
ATOM 1755 N N . LYS A 1 221 ? 16.704 -5.472 -3.067 1.00 93.44 221 LYS A N 1
ATOM 1756 C CA . LYS A 1 221 ? 17.017 -5.817 -1.680 1.00 93.44 221 LYS A CA 1
ATOM 1757 C C . LYS A 1 221 ? 16.795 -4.633 -0.736 1.00 93.44 221 LYS A C 1
ATOM 1759 O O . LYS A 1 221 ? 16.232 -4.822 0.339 1.00 93.44 221 LYS A O 1
ATOM 1764 N N . GLY A 1 222 ? 17.219 -3.432 -1.128 1.00 91.38 222 GLY A N 1
ATOM 1765 C CA . GLY A 1 222 ? 17.019 -2.214 -0.344 1.00 91.38 222 GLY A CA 1
ATOM 1766 C C . GLY A 1 222 ? 15.539 -1.918 -0.096 1.00 91.38 222 GLY A C 1
ATOM 1767 O O . GLY A 1 222 ? 15.157 -1.648 1.046 1.00 91.38 222 GLY A O 1
ATOM 1768 N N . GLU A 1 223 ? 14.709 -2.053 -1.131 1.00 91.31 223 GLU A N 1
ATOM 1769 C CA . GLU A 1 223 ? 13.261 -1.842 -1.029 1.00 91.31 223 GLU A CA 1
ATOM 1770 C C . GLU A 1 223 ? 12.580 -2.908 -0.153 1.00 91.31 223 GLU A C 1
ATOM 1772 O O . GLU A 1 223 ? 11.779 -2.569 0.719 1.00 91.31 223 GLU A O 1
ATOM 1777 N N . LEU A 1 224 ? 12.950 -4.189 -0.283 1.00 89.12 224 LEU A N 1
ATOM 1778 C CA . LEU A 1 224 ? 12.432 -5.249 0.598 1.00 89.12 224 LEU A CA 1
ATOM 1779 C C . LEU A 1 224 ? 12.840 -5.038 2.059 1.00 89.12 224 LEU A C 1
ATOM 1781 O O . LEU A 1 224 ? 12.038 -5.230 2.974 1.00 89.12 224 LEU A O 1
ATOM 1785 N N . GLU A 1 225 ? 14.086 -4.641 2.316 1.00 89.56 225 GLU A N 1
ATOM 1786 C CA . GLU A 1 225 ? 14.538 -4.318 3.670 1.00 89.56 225 GLU A CA 1
ATOM 1787 C C . GLU A 1 225 ? 13.782 -3.114 4.243 1.00 89.56 225 GLU A C 1
ATOM 1789 O O . GLU A 1 225 ? 13.464 -3.097 5.434 1.00 89.56 225 GLU A O 1
ATOM 1794 N N . TYR A 1 226 ? 13.484 -2.113 3.414 1.00 85.06 226 TYR A N 1
ATOM 1795 C CA . TYR A 1 226 ? 12.674 -0.965 3.803 1.00 85.06 226 TYR A CA 1
ATOM 1796 C C . TYR A 1 226 ? 11.249 -1.378 4.179 1.00 85.06 226 TYR A C 1
ATOM 1798 O O . TYR A 1 226 ? 10.810 -1.087 5.293 1.00 85.06 226 TYR A O 1
ATOM 1806 N N . PHE A 1 227 ? 10.588 -2.150 3.320 1.00 84.56 227 PHE A N 1
ATOM 1807 C CA . PHE A 1 227 ? 9.256 -2.692 3.568 1.00 84.56 227 PHE A CA 1
ATOM 1808 C C . PHE A 1 227 ? 9.187 -3.512 4.866 1.00 84.56 227 PHE A C 1
ATOM 1810 O O . PHE A 1 227 ? 8.315 -3.311 5.713 1.00 84.56 227 PHE A O 1
ATOM 1817 N N . ASN A 1 228 ? 10.170 -4.387 5.086 1.00 85.44 228 ASN A N 1
ATOM 1818 C CA . ASN A 1 228 ? 10.251 -5.188 6.305 1.00 85.44 228 ASN A CA 1
ATOM 1819 C C . ASN A 1 228 ? 10.417 -4.326 7.567 1.00 85.44 228 ASN A C 1
ATOM 1821 O O . ASN A 1 228 ? 9.834 -4.643 8.606 1.00 85.44 228 ASN A O 1
ATOM 1825 N N . ARG A 1 229 ? 11.185 -3.228 7.506 1.00 86.94 229 ARG A N 1
ATOM 1826 C CA . ARG A 1 229 ? 11.303 -2.286 8.634 1.00 86.94 229 ARG A CA 1
ATOM 1827 C C . ARG A 1 229 ? 9.973 -1.609 8.952 1.00 86.94 229 ARG A C 1
ATOM 1829 O O . ARG A 1 229 ? 9.654 -1.466 10.132 1.00 86.94 229 ARG A O 1
ATOM 1836 N N . ASP A 1 230 ? 9.212 -1.222 7.935 1.00 86.81 230 ASP A N 1
ATOM 1837 C CA . ASP A 1 230 ? 7.896 -0.598 8.098 1.00 86.81 230 ASP A CA 1
ATOM 1838 C C . ASP A 1 230 ? 6.905 -1.563 8.779 1.00 86.81 230 ASP A C 1
ATOM 1840 O O . ASP A 1 230 ? 6.267 -1.184 9.766 1.00 86.81 230 ASP A O 1
ATOM 1844 N N . LEU A 1 231 ? 6.900 -2.850 8.404 1.00 87.31 231 LEU A N 1
ATOM 1845 C CA . LEU A 1 231 ? 6.119 -3.882 9.104 1.00 87.31 231 LEU A CA 1
ATOM 1846 C C . LEU A 1 231 ? 6.535 -4.066 10.575 1.00 87.31 231 LEU A C 1
ATOM 1848 O O . LEU A 1 231 ? 5.677 -4.222 11.448 1.00 87.31 231 LEU A O 1
ATOM 1852 N N . GLN A 1 232 ? 7.837 -4.030 10.893 1.00 87.62 232 GLN A N 1
ATOM 1853 C CA . GLN A 1 232 ? 8.298 -4.136 12.288 1.00 87.62 232 GLN A CA 1
ATOM 1854 C C . GLN A 1 232 ? 7.899 -2.921 13.136 1.00 87.62 232 GLN A C 1
ATOM 1856 O O . GLN A 1 232 ? 7.568 -3.073 14.320 1.00 87.62 232 GLN A O 1
ATOM 1861 N N . LYS A 1 233 ? 7.900 -1.717 12.549 1.00 92.31 233 LYS A N 1
ATOM 1862 C CA . LYS A 1 233 ? 7.380 -0.512 13.209 1.00 92.31 233 LYS A CA 1
ATOM 1863 C C . LYS A 1 233 ? 5.884 -0.643 13.474 1.00 92.31 233 LYS A C 1
ATOM 1865 O O . LYS A 1 233 ? 5.473 -0.498 14.625 1.00 92.31 233 LYS A O 1
ATOM 1870 N N . GLY A 1 234 ? 5.105 -1.033 12.463 1.00 93.94 234 GLY A N 1
ATOM 1871 C CA . GLY A 1 234 ? 3.670 -1.291 12.597 1.00 93.94 234 GLY A CA 1
ATOM 1872 C C . GLY A 1 234 ? 3.345 -2.318 13.683 1.00 93.94 234 GLY A C 1
ATOM 1873 O O . GLY A 1 234 ? 2.485 -2.082 14.533 1.00 93.94 234 GLY A O 1
ATOM 1874 N N . LYS A 1 235 ? 4.108 -3.417 13.746 1.00 93.69 235 LYS A N 1
ATOM 1875 C CA . LYS A 1 235 ? 4.004 -4.426 14.812 1.00 93.69 235 LYS A CA 1
ATOM 1876 C C . LYS A 1 235 ? 4.238 -3.831 16.194 1.00 93.69 235 LYS A C 1
ATOM 1878 O O . LYS A 1 235 ? 3.464 -4.081 17.118 1.00 93.69 235 LYS A O 1
ATOM 1883 N N . SER A 1 236 ? 5.313 -3.060 16.344 1.00 94.19 236 SER A N 1
ATOM 1884 C CA . SER A 1 236 ? 5.677 -2.432 17.618 1.00 94.19 236 SER A CA 1
ATOM 1885 C C . SER A 1 236 ? 4.586 -1.467 18.080 1.00 94.19 236 SER A C 1
ATOM 1887 O O . SER A 1 236 ? 4.181 -1.504 19.242 1.00 94.19 236 SER A O 1
ATOM 1889 N N . MET A 1 237 ? 4.040 -0.675 17.155 1.00 96.12 237 MET A N 1
ATOM 1890 C CA . MET A 1 237 ? 2.916 0.216 17.421 1.00 96.12 237 MET A CA 1
ATOM 1891 C C . MET A 1 237 ? 1.647 -0.536 17.817 1.00 96.12 237 MET A C 1
ATOM 1893 O O . MET A 1 237 ? 1.015 -0.157 18.801 1.00 96.12 237 MET A O 1
ATOM 1897 N N . PHE A 1 238 ? 1.286 -1.604 17.098 1.00 97.06 238 PHE A N 1
ATOM 1898 C CA . PHE A 1 238 ? 0.112 -2.412 17.424 1.00 97.06 238 PHE A CA 1
ATOM 1899 C C . PHE A 1 238 ? 0.226 -2.994 18.834 1.00 97.06 238 PHE A C 1
ATOM 1901 O O . PHE A 1 238 ? -0.708 -2.898 19.628 1.00 97.06 238 PHE A O 1
ATOM 1908 N N . VAL A 1 239 ? 1.385 -3.568 19.171 1.00 95.00 239 VAL A N 1
ATOM 1909 C CA . VAL A 1 239 ? 1.627 -4.152 20.496 1.00 95.00 239 VAL A CA 1
ATOM 1910 C C . VAL A 1 239 ? 1.546 -3.100 21.600 1.00 95.00 239 VAL A C 1
ATOM 1912 O O . VAL A 1 239 ? 0.981 -3.392 22.652 1.00 95.00 239 VAL A O 1
ATOM 1915 N N . ALA A 1 240 ? 2.083 -1.902 21.366 1.00 95.56 240 ALA A N 1
ATOM 1916 C CA . ALA A 1 240 ? 2.101 -0.831 22.356 1.00 95.56 240 ALA A CA 1
ATOM 1917 C C . ALA A 1 240 ? 0.729 -0.168 22.562 1.00 95.56 240 ALA A C 1
ATOM 1919 O O . ALA A 1 240 ? 0.379 0.154 23.694 1.00 95.56 240 ALA A O 1
ATOM 1920 N N . ASN A 1 241 ? -0.041 0.033 21.488 1.00 96.88 241 ASN A N 1
ATOM 1921 C CA . ASN A 1 241 ? -1.203 0.926 21.504 1.00 96.88 241 ASN A CA 1
ATOM 1922 C C . ASN A 1 241 ? -2.550 0.217 21.289 1.00 96.88 241 ASN A C 1
ATOM 1924 O O . ASN A 1 241 ? -3.577 0.717 21.737 1.00 96.88 241 ASN A O 1
ATOM 1928 N N . CYS A 1 242 ? -2.577 -0.940 20.619 1.00 97.50 242 CYS A N 1
ATOM 1929 C CA . CYS A 1 242 ? -3.819 -1.552 20.122 1.00 97.50 242 CYS A CA 1
ATOM 1930 C C . CYS A 1 242 ? -4.100 -2.940 20.724 1.00 97.50 242 CYS A C 1
ATOM 1932 O O . CYS A 1 242 ? -5.256 -3.304 20.944 1.00 97.50 242 CYS A O 1
ATOM 1934 N N . ALA A 1 243 ? -3.052 -3.709 21.033 1.00 96.25 243 ALA A N 1
ATOM 1935 C CA . ALA A 1 243 ? -3.141 -5.114 21.444 1.00 96.25 243 ALA A CA 1
ATOM 1936 C C . ALA A 1 243 ? -3.797 -5.348 22.819 1.00 96.25 243 ALA A C 1
ATOM 1938 O O . ALA A 1 243 ? -4.009 -6.496 23.201 1.00 96.25 243 ALA A O 1
ATOM 1939 N N . ALA A 1 244 ? -4.087 -4.283 23.574 1.00 96.50 244 ALA A N 1
ATOM 1940 C CA . ALA A 1 244 ? -4.863 -4.365 24.811 1.00 96.50 244 ALA A CA 1
ATOM 1941 C C . ALA A 1 244 ? -6.359 -4.610 24.550 1.00 96.50 244 ALA A C 1
ATOM 1943 O O . ALA A 1 244 ? -7.039 -5.184 25.398 1.00 96.50 244 ALA A O 1
ATOM 1944 N N . CYS A 1 245 ? -6.862 -4.182 23.387 1.00 97.56 245 CYS A N 1
ATOM 1945 C CA . CYS A 1 245 ? -8.281 -4.265 23.042 1.00 97.56 245 CYS A CA 1
ATOM 1946 C C . CYS A 1 245 ? -8.552 -5.059 21.764 1.00 97.56 245 CYS A C 1
ATOM 1948 O O . CYS A 1 245 ? -9.642 -5.608 21.634 1.00 97.56 245 CYS A O 1
ATOM 1950 N N . HIS A 1 246 ? -7.596 -5.120 20.837 1.00 97.44 246 HIS A N 1
ATOM 1951 C CA . HIS A 1 246 ? -7.736 -5.833 19.571 1.00 97.44 246 HIS A CA 1
ATOM 1952 C C . HIS A 1 246 ? -6.922 -7.124 19.571 1.00 97.44 246 HIS A C 1
ATOM 1954 O O . HIS A 1 246 ? -5.765 -7.146 20.004 1.00 97.44 246 HIS A O 1
ATOM 1960 N N . ASN A 1 247 ? -7.517 -8.200 19.054 1.00 96.12 247 ASN A N 1
ATOM 1961 C CA . ASN A 1 247 ? -6.873 -9.505 19.035 1.00 96.12 247 ASN A CA 1
ATOM 1962 C C . ASN A 1 247 ? -5.674 -9.527 18.073 1.00 96.12 247 ASN A C 1
ATOM 1964 O O . ASN A 1 247 ? -5.751 -9.069 16.934 1.00 96.12 247 ASN A O 1
ATOM 1968 N N . ARG A 1 248 ? -4.560 -10.112 18.524 1.00 94.00 248 ARG A N 1
ATOM 1969 C CA . ARG A 1 248 ? -3.307 -10.247 17.760 1.00 94.00 248 ARG A CA 1
ATOM 1970 C C . ARG A 1 248 ? -3.454 -11.119 16.517 1.00 94.00 248 ARG A C 1
ATOM 1972 O O . ARG A 1 248 ? -2.649 -10.984 15.600 1.00 94.00 248 ARG A O 1
ATOM 1979 N N . ASN A 1 249 ? -4.440 -12.013 16.485 1.00 90.38 249 ASN A N 1
ATOM 1980 C CA . ASN A 1 249 ? -4.706 -12.828 15.303 1.00 90.38 249 ASN A CA 1
ATOM 1981 C C . ASN A 1 249 ? -5.431 -12.057 14.192 1.00 90.38 249 ASN A C 1
ATOM 1983 O O . ASN A 1 249 ? -5.533 -12.567 13.081 1.00 90.38 249 ASN A O 1
ATOM 1987 N N . MET A 1 250 ? -5.922 -10.846 14.484 1.00 95.44 250 MET A N 1
ATOM 1988 C CA . MET A 1 250 ? -6.693 -9.987 13.581 1.00 95.44 250 MET A CA 1
ATOM 1989 C C . MET A 1 250 ? -7.995 -10.610 13.048 1.00 95.44 250 MET A C 1
ATOM 1991 O O . MET A 1 250 ? -8.676 -9.972 12.254 1.00 95.44 250 MET A O 1
ATOM 1995 N N . LYS A 1 251 ? -8.356 -11.825 13.470 1.00 93.25 251 LYS A N 1
ATOM 1996 C CA . LYS A 1 251 ? -9.508 -12.600 12.982 1.00 93.25 251 LYS A CA 1
ATOM 1997 C C . LYS A 1 251 ? -10.642 -12.630 13.995 1.00 93.25 251 LYS A C 1
ATOM 1999 O O . LYS A 1 251 ? -11.802 -12.546 13.606 1.00 93.25 251 LYS A O 1
ATOM 2004 N N . ASP A 1 252 ? -10.294 -12.707 15.273 1.00 93.94 252 ASP A N 1
ATOM 2005 C CA . ASP A 1 252 ? -11.262 -12.809 16.350 1.00 93.94 252 ASP A CA 1
ATOM 2006 C C . ASP A 1 252 ? -11.487 -11.459 17.018 1.00 93.94 252 ASP A C 1
ATOM 2008 O O . ASP A 1 252 ? -10.579 -10.640 17.189 1.00 93.94 252 ASP A O 1
ATOM 2012 N N . ASP A 1 253 ? -12.723 -11.266 17.445 1.00 95.88 253 ASP A N 1
ATOM 2013 C CA . ASP A 1 253 ? -13.113 -10.152 18.285 1.00 95.88 253 ASP A CA 1
ATOM 2014 C C . ASP A 1 253 ? -12.504 -10.283 19.695 1.00 95.88 253 ASP A C 1
ATOM 2016 O O . ASP A 1 253 ? -12.230 -11.379 20.194 1.00 95.88 253 ASP A O 1
ATOM 2020 N N . MET A 1 254 ? -12.286 -9.146 20.354 1.00 94.62 254 MET A N 1
ATOM 2021 C CA . MET A 1 254 ? -11.891 -9.077 21.763 1.00 94.62 254 MET A CA 1
ATOM 2022 C C . MET A 1 254 ? -12.690 -7.951 22.440 1.00 94.62 254 MET A C 1
ATOM 2024 O O . MET A 1 254 ? -13.913 -7.917 22.335 1.00 94.62 254 MET A O 1
ATOM 2028 N N . THR A 1 255 ? -12.036 -7.020 23.139 1.00 95.69 255 THR A N 1
ATOM 2029 C CA . THR A 1 255 ? -12.699 -5.839 23.707 1.00 95.69 255 THR A CA 1
ATOM 2030 C C . THR A 1 255 ? -13.178 -4.911 22.587 1.00 95.69 255 THR A C 1
ATOM 2032 O O . THR A 1 255 ? -14.215 -4.264 22.718 1.00 95.69 255 THR A O 1
ATOM 2035 N N . GLY A 1 256 ? -12.421 -4.861 21.487 1.00 95.19 256 GLY A N 1
ATOM 2036 C CA . GLY A 1 256 ? -12.798 -4.250 20.217 1.00 95.19 256 GLY A CA 1
ATOM 2037 C C . GLY A 1 256 ? -12.833 -5.269 19.067 1.00 95.19 256 GLY A C 1
ATOM 2038 O O . GLY A 1 256 ? -12.486 -6.438 19.264 1.00 95.19 256 GLY A O 1
ATOM 2039 N N . PRO A 1 257 ? -13.222 -4.824 17.859 1.00 96.50 257 PRO A N 1
ATOM 2040 C CA . PRO A 1 257 ? -13.367 -5.690 16.691 1.00 96.50 257 PRO A CA 1
ATOM 2041 C C . PRO A 1 257 ? -12.057 -6.319 16.227 1.00 96.50 257 PRO A C 1
ATOM 2043 O O . PRO A 1 257 ? -10.981 -5.728 16.366 1.00 96.50 257 PRO A O 1
ATOM 2046 N N . ALA A 1 258 ? -12.164 -7.466 15.564 1.00 96.88 258 ALA A N 1
ATOM 2047 C CA . ALA A 1 258 ? -11.109 -8.014 14.723 1.00 96.88 258 ALA A CA 1
ATOM 2048 C C . ALA A 1 258 ? -10.645 -6.981 13.675 1.00 96.88 258 ALA A C 1
ATOM 2050 O O . ALA A 1 258 ? -11.452 -6.408 12.937 1.00 96.88 258 ALA A O 1
ATOM 2051 N N . LEU A 1 259 ? -9.336 -6.720 13.591 1.00 97.38 259 LEU A N 1
ATOM 2052 C CA . LEU A 1 259 ? -8.796 -5.683 12.698 1.00 97.38 259 LEU A CA 1
ATOM 2053 C C . LEU A 1 259 ? -8.435 -6.177 11.291 1.00 97.38 259 LEU A C 1
ATOM 2055 O O . LEU A 1 259 ? -8.159 -5.363 10.415 1.00 97.38 259 LEU A O 1
ATOM 2059 N N . GLY A 1 260 ? -8.453 -7.481 11.038 1.00 93.25 260 GLY A N 1
ATOM 2060 C CA . GLY A 1 260 ? -8.109 -8.035 9.732 1.00 93.25 260 GLY A CA 1
ATOM 2061 C C . GLY A 1 260 ? -9.090 -7.582 8.663 1.00 93.25 260 GLY A C 1
ATOM 2062 O O . GLY A 1 260 ? -10.298 -7.627 8.895 1.00 93.25 260 GLY A O 1
ATOM 2063 N N . GLY A 1 261 ? -8.601 -7.090 7.522 1.00 89.56 261 GLY A N 1
ATOM 2064 C CA . GLY A 1 261 ? -9.448 -6.525 6.471 1.00 89.56 261 GLY A CA 1
ATOM 2065 C C . GLY A 1 261 ? -10.091 -5.181 6.834 1.00 89.56 261 GLY A C 1
ATOM 2066 O O . GLY A 1 261 ? -11.092 -4.804 6.225 1.00 89.56 261 GLY A O 1
ATOM 2067 N N . VAL A 1 262 ? -9.574 -4.450 7.832 1.00 95.06 262 VAL A N 1
ATOM 2068 C CA . VAL A 1 262 ? -10.137 -3.144 8.228 1.00 95.06 262 VAL A CA 1
ATOM 2069 C C . VAL A 1 262 ? -10.120 -2.134 7.084 1.00 95.06 262 VAL A C 1
ATOM 2071 O O . VAL A 1 262 ? -11.114 -1.439 6.905 1.00 95.06 262 VAL A O 1
ATOM 2074 N N . ARG A 1 263 ? -9.061 -2.106 6.259 1.00 88.62 263 ARG A N 1
ATOM 2075 C CA . ARG A 1 263 ? -8.993 -1.224 5.081 1.00 88.62 263 ARG A CA 1
ATOM 2076 C C . ARG A 1 263 ? -10.142 -1.512 4.111 1.00 88.62 263 ARG A C 1
ATOM 2078 O O . ARG A 1 263 ? -10.811 -0.585 3.683 1.00 88.62 263 ARG A O 1
ATOM 2085 N N . SER A 1 264 ? -10.442 -2.785 3.850 1.00 86.25 264 SER A N 1
ATOM 2086 C CA . SER A 1 264 ? -11.569 -3.176 2.990 1.00 86.25 264 SER A CA 1
ATOM 2087 C C . SER A 1 264 ? -12.929 -2.793 3.577 1.00 86.25 264 SER A C 1
ATOM 2089 O O . SER A 1 264 ? -13.834 -2.442 2.838 1.00 86.25 264 SER A O 1
ATOM 2091 N N . ARG A 1 265 ? -13.094 -2.812 4.906 1.00 91.12 265 ARG A N 1
ATOM 2092 C CA . ARG A 1 265 ? -14.345 -2.359 5.550 1.00 91.12 265 ARG A CA 1
ATOM 2093 C C . ARG A 1 265 ? -14.537 -0.841 5.543 1.00 91.12 265 ARG A C 1
ATOM 2095 O O . ARG A 1 265 ? -15.633 -0.387 5.857 1.00 91.12 265 ARG A O 1
ATOM 2102 N N . TRP A 1 266 ? -13.480 -0.086 5.261 1.00 91.12 266 TRP A N 1
ATOM 2103 C CA . TRP A 1 266 ? -13.478 1.375 5.175 1.00 91.12 266 TRP A CA 1
ATOM 2104 C C . TRP A 1 266 ? -13.287 1.873 3.735 1.00 91.12 266 TRP A C 1
ATOM 2106 O O . TRP A 1 266 ? -13.156 3.070 3.536 1.00 91.12 266 TRP A O 1
ATOM 2116 N N . GLN A 1 267 ? -13.280 0.977 2.743 1.00 83.75 267 GLN A N 1
ATOM 2117 C CA . GLN A 1 267 ? -12.942 1.306 1.353 1.00 83.75 267 GLN A CA 1
ATOM 2118 C C . GLN A 1 267 ? -13.958 2.229 0.662 1.00 83.75 267 GLN A C 1
ATOM 2120 O O . GLN A 1 267 ? -13.606 2.867 -0.318 1.00 83.75 267 GLN A O 1
ATOM 2125 N N . ASP A 1 268 ? -15.192 2.297 1.173 1.00 83.81 268 ASP A N 1
ATOM 2126 C CA . ASP A 1 268 ? -16.249 3.177 0.651 1.00 83.81 268 ASP A CA 1
ATOM 2127 C C . ASP A 1 268 ? -16.080 4.637 1.138 1.00 83.81 268 ASP A C 1
ATOM 2129 O O . ASP A 1 268 ? -16.930 5.487 0.879 1.00 83.81 268 ASP A O 1
ATOM 2133 N N . TYR A 1 269 ? -15.009 4.917 1.892 1.00 84.94 269 TYR A N 1
ATOM 2134 C CA . TYR A 1 269 ? -14.659 6.223 2.447 1.00 84.94 269 TYR A CA 1
ATOM 2135 C C . TYR A 1 269 ? -13.227 6.601 2.052 1.00 84.94 269 TYR A C 1
ATOM 2137 O O . TYR A 1 269 ? -12.398 5.711 1.826 1.00 84.94 269 TYR A O 1
ATOM 2145 N N . PRO A 1 270 ? -12.894 7.904 2.043 1.00 85.19 270 PRO A N 1
ATOM 2146 C CA . PRO A 1 270 ? -11.525 8.353 1.851 1.00 85.19 270 PRO A CA 1
ATOM 2147 C C . PRO A 1 270 ? -10.549 7.663 2.826 1.00 85.19 270 PRO A C 1
ATOM 2149 O O . PRO A 1 270 ? -10.867 7.516 4.014 1.00 85.19 270 PRO A O 1
ATOM 2152 N N . PRO A 1 271 ? -9.351 7.231 2.384 1.00 77.38 271 PRO A N 1
ATOM 2153 C CA . PRO A 1 271 ? -8.386 6.535 3.241 1.00 77.38 271 PRO A CA 1
ATOM 2154 C C . PRO A 1 271 ? -8.038 7.284 4.539 1.00 77.38 271 PRO A C 1
ATOM 2156 O O . PRO A 1 271 ? -7.773 6.661 5.573 1.00 77.38 271 PRO A O 1
ATOM 2159 N N . GLU A 1 272 ? -8.059 8.617 4.503 1.00 89.50 272 GLU A N 1
ATOM 2160 C CA . GLU A 1 272 ? -7.836 9.493 5.649 1.00 89.50 272 GLU A CA 1
ATOM 2161 C C . GLU A 1 272 ? -8.910 9.376 6.737 1.00 89.50 272 GLU A C 1
ATOM 2163 O O . GLU A 1 272 ? -8.611 9.635 7.905 1.00 89.50 272 GLU A O 1
ATOM 2168 N N . ASP A 1 273 ? -10.129 8.936 6.419 1.00 93.94 273 ASP A N 1
ATOM 2169 C CA . ASP A 1 273 ? -11.203 8.799 7.406 1.00 93.94 273 ASP A CA 1
ATOM 2170 C C . ASP A 1 273 ? -10.908 7.673 8.391 1.00 93.94 273 ASP A C 1
ATOM 2172 O O . ASP A 1 273 ? -11.100 7.836 9.599 1.00 93.94 273 ASP A O 1
ATOM 2176 N N . LEU A 1 274 ? -10.322 6.567 7.921 1.00 96.62 274 LEU A N 1
ATOM 2177 C CA . LEU A 1 274 ? -9.824 5.522 8.813 1.00 96.62 274 LEU A CA 1
ATOM 2178 C C . LEU A 1 274 ? -8.704 6.062 9.719 1.00 96.62 274 LEU A C 1
ATOM 2180 O O . LEU A 1 274 ? -8.642 5.728 10.905 1.00 96.62 274 LEU A O 1
ATOM 2184 N N . TYR A 1 275 ? -7.830 6.928 9.200 1.00 96.94 275 TYR A N 1
ATOM 2185 C CA . TYR A 1 275 ? -6.746 7.520 9.992 1.00 96.94 275 TYR A CA 1
ATOM 2186 C C . TYR A 1 275 ? -7.307 8.470 11.054 1.00 96.94 275 TYR A C 1
ATOM 2188 O O . TYR A 1 275 ? -6.910 8.414 12.222 1.00 96.94 275 TYR A O 1
ATOM 2196 N N . ASN A 1 276 ? -8.282 9.295 10.678 1.00 97.50 276 ASN A N 1
ATOM 2197 C CA . ASN A 1 276 ? -9.002 10.187 11.578 1.00 97.50 276 ASN A CA 1
ATOM 2198 C C . ASN A 1 276 ? -9.769 9.406 12.651 1.00 97.50 276 ASN A C 1
ATOM 2200 O O . ASN A 1 276 ? -9.762 9.810 13.817 1.00 97.50 276 ASN A O 1
ATOM 2204 N N . TYR A 1 277 ? -10.335 8.249 12.304 1.00 98.00 277 TYR A N 1
ATOM 2205 C CA . TYR A 1 277 ? -11.030 7.382 13.250 1.00 98.00 277 TYR A CA 1
ATOM 2206 C C . TYR A 1 277 ? -10.070 6.802 14.286 1.00 98.00 277 TYR A C 1
ATOM 2208 O O . TYR A 1 277 ? -10.351 6.849 15.486 1.00 98.00 277 TYR A O 1
ATOM 2216 N N . ILE A 1 278 ? -8.899 6.325 13.851 1.00 97.75 278 ILE A N 1
ATOM 2217 C CA . ILE A 1 278 ? -7.851 5.840 14.760 1.00 97.75 278 ILE A CA 1
ATOM 2218 C C . ILE A 1 278 ? -7.356 6.979 15.662 1.00 97.75 278 ILE A C 1
ATOM 2220 O O . ILE A 1 278 ? -7.187 6.788 16.867 1.00 97.75 278 ILE A O 1
ATOM 2224 N N . ARG A 1 279 ? -7.182 8.193 15.128 1.00 97.88 279 ARG A N 1
ATOM 2225 C CA . ARG A 1 279 ? -6.777 9.353 15.935 1.00 97.88 279 ARG A CA 1
ATOM 2226 C C . ARG A 1 279 ? -7.837 9.758 16.946 1.00 97.88 279 ARG A C 1
ATOM 2228 O O . ARG A 1 279 ? -7.480 10.093 18.076 1.00 97.88 279 ARG A O 1
ATOM 2235 N N . ASN A 1 280 ? -9.115 9.772 16.566 1.00 97.81 280 ASN A N 1
ATOM 2236 C CA . ASN A 1 280 ? -10.196 10.218 17.437 1.00 97.81 280 ASN A CA 1
ATOM 2237 C C . ASN A 1 280 ? -11.593 9.728 17.000 1.00 97.81 280 ASN A C 1
ATOM 2239 O O . ASN A 1 280 ? -12.415 10.506 16.510 1.00 97.81 280 ASN A O 1
ATOM 2243 N N . SER A 1 281 ? -11.897 8.458 17.274 1.00 97.12 281 SER A N 1
ATOM 2244 C CA . SER A 1 281 ? -13.209 7.858 16.975 1.00 97.12 281 SER A CA 1
ATOM 2245 C C . SER A 1 281 ? -14.385 8.637 17.570 1.00 97.12 281 SER A C 1
ATOM 2247 O O . SER A 1 281 ? -15.389 8.847 16.896 1.00 97.12 281 SER A O 1
ATOM 2249 N N . GLN A 1 282 ? -14.263 9.118 18.813 1.00 97.62 282 GLN A N 1
ATOM 2250 C CA . GLN A 1 282 ? -15.347 9.819 19.510 1.00 97.62 282 GLN A CA 1
ATOM 2251 C C . GLN A 1 282 ? -15.708 11.149 18.847 1.00 97.62 282 GLN A C 1
ATOM 2253 O O . GLN A 1 282 ? -16.884 11.507 18.809 1.00 97.62 282 GLN A O 1
ATOM 2258 N N . LYS A 1 283 ? -14.724 11.857 18.277 1.00 97.12 283 LYS A N 1
ATOM 2259 C CA . LYS A 1 283 ? -14.986 13.064 17.486 1.00 97.12 283 LYS A CA 1
ATOM 2260 C C . LYS A 1 283 ? -15.801 12.730 16.235 1.00 97.12 283 LYS A C 1
ATOM 2262 O O . LYS A 1 283 ? -16.837 13.348 16.029 1.00 97.12 283 LYS A O 1
ATOM 2267 N N . MET A 1 284 ? 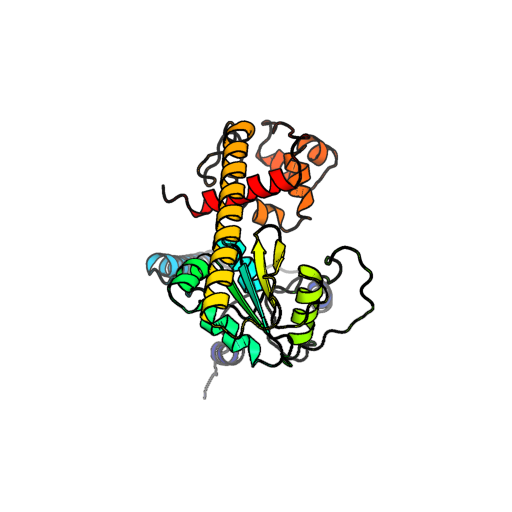-15.398 11.715 15.468 1.00 96.69 284 MET A N 1
ATOM 2268 C CA . MET A 1 284 ? -16.129 11.309 14.259 1.00 96.69 284 MET A CA 1
ATOM 2269 C C . MET A 1 284 ? -17.544 10.806 14.564 1.00 96.69 284 MET A C 1
ATOM 2271 O O . MET A 1 284 ? -18.476 11.090 13.816 1.00 96.69 284 MET A O 1
ATOM 2275 N N . ILE A 1 285 ? -17.727 10.095 15.683 1.00 96.69 285 ILE A N 1
ATOM 2276 C CA . ILE A 1 285 ? -19.051 9.677 16.165 1.00 96.69 285 ILE A CA 1
ATOM 2277 C C . ILE A 1 285 ? -19.916 10.903 16.485 1.00 96.69 285 ILE A C 1
ATOM 2279 O O . ILE A 1 285 ? -21.078 10.948 16.087 1.00 96.69 285 ILE A O 1
ATOM 2283 N N . ALA A 1 286 ? -19.364 11.906 17.177 1.00 95.31 286 ALA A N 1
ATOM 2284 C CA . ALA A 1 286 ? -20.077 13.139 17.514 1.00 95.31 286 ALA A CA 1
ATOM 2285 C C . ALA A 1 286 ? -20.416 13.992 16.279 1.00 95.31 286 ALA A C 1
ATOM 2287 O O . ALA A 1 286 ? -21.467 14.628 16.244 1.00 95.31 286 ALA A O 1
ATOM 2288 N N . GLU A 1 287 ? -19.550 13.978 15.266 1.00 95.25 287 GLU A N 1
ATOM 2289 C CA . GLU A 1 287 ? -19.760 14.629 13.966 1.00 95.25 287 GLU A CA 1
ATOM 2290 C C . GLU A 1 287 ? -20.737 13.856 13.064 1.00 95.25 287 GLU A C 1
ATOM 2292 O O . GLU A 1 287 ? -21.149 14.363 12.024 1.00 95.25 287 GLU A O 1
ATOM 2297 N N . GLY A 1 288 ? -21.159 12.656 13.473 1.00 92.00 288 GLY A N 1
ATOM 2298 C CA . GLY A 1 288 ? -22.153 11.862 12.758 1.00 92.00 288 GLY A CA 1
ATOM 2299 C C . GLY A 1 288 ? -21.601 11.109 11.550 1.00 92.00 288 GLY A C 1
ATOM 2300 O O . GLY A 1 288 ? -22.385 10.729 10.683 1.00 92.00 288 GLY A O 1
ATOM 2301 N N . HIS A 1 289 ? -20.285 10.866 11.482 1.00 96.25 289 HIS A N 1
ATOM 2302 C CA . HIS A 1 289 ? -19.699 10.087 10.393 1.00 96.25 289 HIS A CA 1
ATOM 2303 C C . HIS A 1 289 ? -20.350 8.691 10.338 1.00 96.25 289 HIS A C 1
ATOM 2305 O O . HIS A 1 289 ? -20.284 7.954 11.332 1.00 96.25 289 HIS A O 1
ATOM 2311 N N . PRO A 1 290 ? -20.952 8.287 9.205 1.00 95.19 290 PRO A N 1
ATOM 2312 C CA . PRO A 1 290 ? -21.835 7.121 9.138 1.00 95.19 290 PRO A CA 1
ATOM 2313 C C . PRO A 1 290 ? -21.136 5.835 9.584 1.00 95.19 290 PRO A C 1
ATOM 2315 O O . PRO A 1 290 ? -21.653 5.132 10.454 1.00 95.19 290 PRO A O 1
ATOM 2318 N N . LYS A 1 291 ? -19.911 5.582 9.100 1.00 94.19 291 LYS A N 1
ATOM 2319 C CA . LYS A 1 291 ? -19.139 4.397 9.503 1.00 94.19 291 LYS A CA 1
ATOM 2320 C C . LYS A 1 291 ? -18.752 4.378 10.982 1.00 94.19 291 LYS A C 1
ATOM 2322 O O . LYS A 1 291 ? -18.816 3.342 11.636 1.00 94.19 291 LYS A O 1
ATOM 2327 N N . ALA A 1 292 ? -18.393 5.537 11.531 1.00 95.19 292 ALA A N 1
ATOM 2328 C CA . ALA A 1 292 ? -17.973 5.655 12.921 1.00 95.19 292 ALA A CA 1
ATOM 2329 C C . ALA A 1 292 ? -19.162 5.421 13.866 1.00 95.19 292 ALA A C 1
ATOM 2331 O O . ALA A 1 292 ? -19.034 4.738 14.880 1.00 95.19 292 ALA A O 1
ATOM 2332 N N . VAL A 1 293 ? -20.337 5.952 13.510 1.00 96.31 293 VAL A N 1
ATOM 2333 C CA . VAL A 1 293 ? -21.594 5.742 14.240 1.00 96.31 293 VAL A CA 1
ATOM 2334 C C . VAL A 1 293 ? -22.064 4.288 14.142 1.00 96.31 293 VAL A C 1
ATOM 2336 O O . VAL A 1 293 ? -22.541 3.737 15.138 1.00 96.31 293 VAL A O 1
ATOM 2339 N N . GLU A 1 294 ? -21.929 3.652 12.976 1.00 95.81 294 GLU A N 1
ATOM 2340 C CA . GLU A 1 294 ? -22.210 2.223 12.790 1.00 95.81 294 GLU A CA 1
ATOM 2341 C C . GLU A 1 294 ? -21.349 1.369 13.734 1.00 95.81 294 GLU A C 1
ATOM 2343 O O . GLU A 1 294 ? -21.885 0.600 14.540 1.00 95.81 294 GLU A O 1
ATOM 2348 N N . ASP A 1 295 ? -20.028 1.562 13.693 1.00 94.56 295 ASP A N 1
ATOM 2349 C CA . ASP A 1 295 ? -19.084 0.824 14.529 1.00 94.56 295 ASP A CA 1
ATOM 2350 C C . ASP A 1 295 ? -19.360 1.085 16.025 1.00 94.56 295 ASP A C 1
ATOM 2352 O O . ASP A 1 295 ? -19.427 0.145 16.821 1.00 94.56 295 ASP A O 1
ATOM 2356 N N . TRP A 1 296 ? -19.642 2.332 16.421 1.00 95.88 296 TRP A N 1
ATOM 2357 C CA . TRP A 1 296 ? -20.042 2.662 17.794 1.00 95.88 296 TRP A CA 1
ATOM 2358 C C . TRP A 1 296 ? -21.309 1.933 18.236 1.00 95.88 296 TRP A C 1
ATOM 2360 O O . TRP A 1 296 ? -21.366 1.402 19.342 1.00 95.88 296 TRP A O 1
ATOM 2370 N N . ASN A 1 297 ? -22.339 1.865 17.392 1.00 96.25 297 ASN A N 1
ATOM 2371 C CA . ASN A 1 297 ? -23.583 1.189 17.752 1.00 96.25 297 ASN A CA 1
ATOM 2372 C C . ASN A 1 297 ? -23.400 -0.308 18.009 1.00 96.25 297 ASN A C 1
ATOM 2374 O O . ASN A 1 297 ? -24.155 -0.866 18.808 1.00 96.25 297 ASN A O 1
ATOM 2378 N N . ARG A 1 298 ? -22.393 -0.923 17.381 1.00 94.62 298 ARG A N 1
ATOM 2379 C CA . ARG A 1 298 ? -22.035 -2.329 17.571 1.00 94.62 298 ARG A CA 1
ATOM 2380 C C . ARG A 1 298 ? -21.137 -2.568 18.787 1.00 94.62 298 ARG A C 1
ATOM 2382 O O . ARG A 1 298 ? -21.282 -3.601 19.433 1.00 94.62 298 ARG A O 1
ATOM 2389 N N . TRP A 1 299 ? -20.239 -1.633 19.097 1.00 94.62 299 TRP A N 1
ATOM 2390 C CA . TRP A 1 299 ? -19.173 -1.822 20.093 1.00 94.62 299 TRP A CA 1
ATOM 2391 C C . TRP A 1 299 ? -19.344 -1.025 21.388 1.00 94.62 299 TRP A C 1
ATOM 2393 O O . TRP A 1 299 ? -18.604 -1.237 22.352 1.00 94.62 299 TRP A O 1
ATOM 2403 N N . LYS A 1 300 ? -20.334 -0.131 21.458 1.00 92.31 300 LYS A N 1
ATOM 2404 C CA . LYS A 1 300 ? -20.677 0.569 22.698 1.00 92.31 300 LYS A CA 1
ATOM 2405 C C . LYS A 1 300 ? -20.991 -0.430 23.827 1.00 92.31 300 LYS A C 1
ATOM 2407 O O . LYS A 1 300 ? -21.594 -1.473 23.577 1.00 92.31 300 LYS A O 1
ATOM 2412 N N . PRO A 1 301 ? -20.652 -0.098 25.085 1.00 93.69 301 PRO A N 1
ATOM 2413 C CA . PRO A 1 301 ? -20.110 1.184 25.539 1.00 93.69 301 PRO A CA 1
ATOM 2414 C C . PRO A 1 301 ? -18.570 1.271 25.524 1.00 93.69 301 PRO A C 1
ATOM 2416 O O . PRO A 1 301 ? -18.023 2.172 26.156 1.00 93.69 301 PRO A O 1
ATOM 2419 N N . THR A 1 302 ? -17.854 0.364 24.847 1.00 93.44 302 THR A N 1
ATOM 2420 C CA . THR A 1 302 ? -16.382 0.379 24.808 1.00 93.44 302 THR A CA 1
ATOM 2421 C C . THR A 1 302 ? -15.861 1.581 24.022 1.00 93.44 302 THR A C 1
ATOM 2423 O O . THR A 1 302 ? -16.104 1.705 22.824 1.00 93.44 302 THR A O 1
ATOM 2426 N N . ILE A 1 303 ? -15.093 2.448 24.683 1.00 94.56 303 ILE A N 1
ATOM 2427 C CA . ILE A 1 303 ? -14.470 3.623 24.062 1.00 94.56 303 ILE A CA 1
ATOM 2428 C C . ILE A 1 303 ? -13.055 3.266 23.600 1.00 94.56 303 ILE A C 1
ATOM 2430 O O . ILE A 1 303 ? -12.227 2.831 24.401 1.00 94.56 303 ILE A O 1
ATOM 2434 N N . MET A 1 304 ? -12.765 3.490 22.317 1.00 95.81 304 MET A N 1
ATOM 2435 C CA . MET A 1 304 ? -11.403 3.416 21.786 1.00 95.81 304 MET A CA 1
ATOM 2436 C C . MET A 1 304 ? -10.623 4.675 22.179 1.00 95.81 304 MET A C 1
ATOM 2438 O O . MET A 1 304 ? -11.075 5.793 21.921 1.00 95.81 304 MET A O 1
ATOM 2442 N N . THR A 1 305 ? -9.454 4.493 22.795 1.00 94.00 305 THR A N 1
ATOM 2443 C CA . THR A 1 305 ? -8.537 5.587 23.147 1.00 94.00 305 THR A CA 1
ATOM 2444 C C . THR A 1 305 ? -8.139 6.391 21.905 1.00 94.00 305 THR A C 1
ATOM 2446 O O . THR A 1 305 ? -7.947 5.824 20.833 1.00 94.00 305 THR A O 1
ATOM 2449 N N . SER A 1 306 ? -8.003 7.710 22.048 1.00 96.19 306 SER A N 1
ATOM 2450 C CA . SER A 1 306 ? -7.537 8.602 20.980 1.00 96.19 306 SER A CA 1
ATOM 2451 C C . SER A 1 306 ? -6.011 8.556 20.835 1.00 96.19 306 SER A C 1
ATOM 2453 O O . SER A 1 306 ? -5.291 8.618 21.833 1.00 96.19 306 SER A O 1
ATOM 2455 N N . PHE A 1 307 ? -5.515 8.553 19.597 1.00 97.12 307 PHE A N 1
ATOM 2456 C CA . PHE A 1 307 ? -4.083 8.547 19.268 1.00 97.12 307 PHE A CA 1
ATOM 2457 C C . PHE A 1 307 ? -3.670 9.764 18.413 1.00 97.12 307 PHE A C 1
ATOM 2459 O O . PHE A 1 307 ? -3.158 9.597 17.305 1.00 97.12 307 PHE A O 1
ATOM 2466 N N . PRO A 1 308 ? -3.875 11.009 18.890 1.00 96.50 308 PRO A N 1
ATOM 2467 C CA . PRO A 1 308 ? -3.679 12.216 18.079 1.00 96.50 308 PRO A CA 1
ATOM 2468 C C . PRO A 1 308 ? -2.220 12.468 17.674 1.00 96.50 308 PRO A C 1
ATOM 2470 O O . PRO A 1 308 ? -1.974 13.255 16.767 1.00 96.50 308 PRO A O 1
ATOM 2473 N N . SER A 1 309 ? -1.255 11.834 18.345 1.00 95.81 309 SER A N 1
ATOM 2474 C CA . SER A 1 309 ? 0.171 11.988 18.054 1.00 95.81 309 SER A CA 1
ATOM 2475 C C . SER A 1 309 ? 0.669 11.121 16.899 1.00 95.81 309 SER A C 1
ATOM 2477 O O . SER A 1 309 ? 1.796 11.329 16.466 1.00 95.81 309 SER A O 1
ATOM 2479 N N . LEU A 1 310 ? -0.116 10.142 16.431 1.00 95.19 310 LEU A N 1
ATOM 2480 C CA . LEU A 1 310 ? 0.308 9.260 15.343 1.00 95.19 310 LEU A CA 1
ATOM 2481 C C . LEU A 1 310 ? 0.225 9.992 14.001 1.00 95.19 310 LEU A C 1
ATOM 2483 O O . LEU A 1 310 ? -0.837 10.485 13.605 1.00 95.19 310 LEU A O 1
ATOM 2487 N N . SER A 1 311 ? 1.349 10.043 13.295 1.00 95.75 311 SER A N 1
ATOM 2488 C CA . SER A 1 311 ? 1.449 10.565 11.929 1.00 95.75 311 SER A CA 1
ATOM 2489 C C . SER A 1 311 ? 0.782 9.633 10.908 1.00 95.75 311 SER A C 1
ATOM 2491 O O . SER A 1 311 ? 0.538 8.461 11.190 1.00 95.75 311 SER A O 1
ATOM 2493 N N . ASP A 1 312 ? 0.483 10.137 9.706 1.00 92.25 312 ASP A N 1
ATOM 2494 C CA . ASP A 1 312 ? -0.110 9.313 8.637 1.00 92.25 312 ASP A CA 1
ATOM 2495 C C . ASP A 1 312 ? 0.814 8.158 8.238 1.00 92.25 312 ASP A C 1
ATOM 2497 O O . ASP A 1 312 ? 0.349 7.051 7.978 1.00 92.25 312 ASP A O 1
ATOM 2501 N N . GLN A 1 313 ? 2.132 8.386 8.259 1.00 89.75 313 GLN A N 1
ATOM 2502 C CA . GLN A 1 313 ? 3.120 7.345 7.989 1.00 89.75 313 GLN A CA 1
ATOM 2503 C C . GLN A 1 313 ? 3.052 6.216 9.026 1.00 89.75 313 GLN A C 1
ATOM 2505 O O . GLN A 1 313 ? 3.056 5.041 8.666 1.00 89.75 313 GLN A O 1
ATOM 2510 N N . GLU A 1 314 ? 2.984 6.564 10.310 1.00 94.25 314 GLU A N 1
ATOM 2511 C CA . GLU A 1 314 ? 2.880 5.594 11.404 1.00 94.25 314 GLU A CA 1
ATOM 2512 C C . GLU A 1 314 ? 1.556 4.816 11.347 1.00 94.25 314 GLU A C 1
ATOM 2514 O O . GLU A 1 314 ? 1.537 3.603 11.557 1.00 94.25 314 GLU A O 1
ATOM 2519 N N . LEU A 1 315 ? 0.448 5.487 11.015 1.00 95.50 315 LEU A N 1
ATOM 2520 C CA . LEU A 1 315 ? -0.848 4.834 10.811 1.00 95.50 315 LEU A CA 1
ATOM 2521 C C . LEU A 1 315 ? -0.837 3.901 9.596 1.00 95.50 315 LEU A C 1
ATOM 2523 O O . LEU A 1 315 ? -1.364 2.793 9.683 1.00 95.50 315 LEU A O 1
ATOM 2527 N N . GLY A 1 316 ? -0.182 4.302 8.504 1.00 91.38 316 GLY A N 1
ATOM 2528 C CA . GLY A 1 316 ? 0.063 3.445 7.347 1.00 91.38 316 GLY A CA 1
ATOM 2529 C C . GLY A 1 316 ? 0.795 2.164 7.748 1.00 91.38 316 GLY A C 1
ATOM 2530 O O . GLY A 1 316 ? 0.247 1.078 7.578 1.00 91.38 316 GLY A O 1
ATOM 2531 N N . GLN A 1 317 ? 1.957 2.298 8.399 1.00 92.19 317 GLN A N 1
ATOM 2532 C CA . GLN A 1 317 ? 2.765 1.171 8.892 1.00 92.19 317 GLN A CA 1
ATOM 2533 C C . GLN A 1 317 ? 1.971 0.245 9.826 1.00 92.19 317 GLN A C 1
ATOM 2535 O O . GLN A 1 317 ? 2.063 -0.981 9.728 1.00 92.19 317 GLN A O 1
ATOM 2540 N N . LEU A 1 318 ? 1.176 0.816 10.738 1.00 95.69 318 LEU A N 1
ATOM 2541 C CA . LEU A 1 318 ? 0.290 0.065 11.628 1.00 95.69 318 LEU A CA 1
ATOM 2542 C C . LEU A 1 318 ? -0.715 -0.779 10.839 1.00 95.69 318 LEU A C 1
ATOM 2544 O O . LEU A 1 318 ? -0.880 -1.967 11.125 1.00 95.69 318 LEU A O 1
ATOM 2548 N N . LEU A 1 319 ? -1.384 -0.173 9.861 1.00 93.62 319 LEU A N 1
ATOM 2549 C CA . LEU A 1 319 ? -2.395 -0.846 9.053 1.00 93.62 319 LEU A CA 1
ATOM 2550 C C . LEU A 1 319 ? -1.787 -1.896 8.123 1.00 93.62 319 LEU A C 1
ATOM 2552 O O . LEU A 1 319 ? -2.400 -2.944 7.927 1.00 93.62 319 LEU A O 1
ATOM 2556 N N . ASP A 1 320 ? -0.583 -1.670 7.602 1.00 88.31 320 ASP A N 1
ATOM 2557 C CA . ASP A 1 320 ? 0.130 -2.682 6.817 1.00 88.31 320 ASP A CA 1
ATOM 2558 C C . ASP A 1 320 ? 0.485 -3.891 7.677 1.00 88.31 320 ASP A C 1
ATOM 2560 O O . ASP A 1 320 ? 0.336 -5.026 7.236 1.00 88.31 320 ASP A O 1
ATOM 2564 N N . TYR A 1 321 ? 0.910 -3.670 8.926 1.00 92.38 321 TYR A N 1
ATOM 2565 C CA . TYR A 1 321 ? 1.153 -4.766 9.859 1.00 92.38 321 TYR A CA 1
ATOM 2566 C C . TYR A 1 321 ? -0.130 -5.532 10.189 1.00 92.38 321 TYR A C 1
ATOM 2568 O O . TYR A 1 321 ? -0.110 -6.761 10.195 1.00 92.38 321 TYR A O 1
ATOM 2576 N N . VAL A 1 322 ? -1.237 -4.837 10.471 1.00 93.69 322 VAL A N 1
ATOM 2577 C CA . VAL A 1 322 ? -2.540 -5.472 10.740 1.00 93.69 322 VAL A CA 1
ATOM 2578 C C . VAL A 1 322 ? -2.933 -6.383 9.583 1.00 93.69 322 VAL A C 1
ATOM 2580 O O . VAL A 1 322 ? -3.316 -7.534 9.790 1.00 93.69 322 VAL A O 1
ATOM 2583 N N . GLU A 1 323 ? -2.800 -5.879 8.365 1.00 89.31 323 GLU A N 1
ATOM 2584 C CA . GLU A 1 323 ? -3.202 -6.591 7.168 1.00 89.31 323 GLU A CA 1
ATOM 2585 C C . GLU A 1 323 ? -2.226 -7.741 6.831 1.00 89.31 323 GLU A C 1
ATOM 2587 O O . GLU A 1 323 ? -2.655 -8.852 6.510 1.00 89.31 323 GLU A O 1
ATOM 2592 N N . TRP A 1 324 ? -0.916 -7.536 7.011 1.00 86.62 324 TRP A N 1
ATOM 2593 C CA . TRP A 1 324 ? 0.090 -8.601 6.953 1.00 86.62 324 TRP A CA 1
ATOM 2594 C C . TRP A 1 324 ? -0.223 -9.720 7.951 1.00 86.62 324 TRP A C 1
ATOM 2596 O O . TRP A 1 324 ? -0.290 -10.889 7.568 1.00 86.62 324 TRP A O 1
ATOM 2606 N N . GLN A 1 325 ? -0.467 -9.362 9.214 1.00 88.44 325 GLN A N 1
ATOM 2607 C CA . GLN A 1 325 ? -0.728 -10.295 10.306 1.00 88.44 325 GLN A CA 1
ATOM 2608 C C . GLN A 1 325 ? -2.014 -11.087 10.061 1.00 88.44 325 GLN A C 1
ATOM 2610 O O . GLN A 1 325 ? -2.013 -12.300 10.240 1.00 88.44 325 GLN A O 1
ATOM 2615 N N . TYR A 1 326 ? -3.090 -10.441 9.606 1.00 89.31 326 TYR A N 1
ATOM 2616 C CA . TYR A 1 326 ? -4.356 -11.105 9.272 1.00 89.31 326 TYR A CA 1
ATOM 2617 C C . TYR A 1 326 ? -4.178 -12.255 8.274 1.00 89.31 326 TYR A C 1
ATOM 2619 O O . TYR A 1 326 ? -4.782 -13.321 8.426 1.00 89.31 326 TYR A O 1
ATOM 2627 N N . ARG A 1 327 ? -3.303 -12.060 7.286 1.00 79.44 327 ARG A N 1
ATOM 2628 C CA . ARG A 1 327 ? -3.062 -13.029 6.216 1.00 79.44 327 ARG A CA 1
ATOM 2629 C C . ARG A 1 327 ? -2.050 -14.110 6.544 1.00 79.44 327 ARG A C 1
ATOM 2631 O O . ARG A 1 327 ? -2.192 -15.220 6.047 1.00 79.44 327 ARG A O 1
ATOM 2638 N N . HIS A 1 328 ? -1.057 -13.795 7.370 1.00 76.25 328 HIS A N 1
ATOM 2639 C CA . HIS A 1 328 ? 0.035 -14.713 7.706 1.00 76.25 328 HIS A CA 1
ATOM 2640 C C . HIS A 1 328 ? -0.202 -15.487 9.010 1.00 76.25 328 HIS A C 1
ATOM 2642 O O . HIS A 1 328 ? 0.641 -16.286 9.416 1.00 76.25 328 HIS A O 1
ATOM 2648 N N . ASN A 1 329 ? -1.338 -15.282 9.684 1.00 69.75 329 ASN A N 1
ATOM 2649 C CA . ASN A 1 329 ? -1.684 -16.067 10.862 1.00 69.75 329 ASN A CA 1
ATOM 2650 C C . ASN A 1 329 ? -2.221 -17.456 10.447 1.00 69.75 329 ASN A C 1
ATOM 2652 O O . ASN A 1 329 ? -3.425 -17.613 10.210 1.00 69.75 329 ASN A O 1
ATOM 2656 N N . GLU A 1 330 ? -1.315 -18.439 10.366 1.00 43.12 330 GLU A N 1
ATOM 2657 C CA . GLU A 1 330 ? -1.570 -19.890 10.214 1.00 43.12 330 GLU A CA 1
ATOM 2658 C C . GLU A 1 330 ? -1.806 -20.614 11.560 1.00 43.12 330 GLU A C 1
ATOM 2660 O O . GLU A 1 330 ? -1.466 -21.787 11.715 1.00 43.12 330 GLU A O 1
ATOM 2665 N N . TYR A 1 331 ? -2.376 -19.931 12.553 1.00 37.12 331 TYR A N 1
ATOM 2666 C CA . TYR A 1 331 ? -2.666 -20.523 13.863 1.00 37.12 331 TYR A CA 1
ATOM 2667 C C . TYR A 1 331 ? -4.139 -20.404 14.212 1.00 37.12 331 TYR A C 1
ATOM 2669 O O . TYR A 1 331 ? -4.655 -19.259 14.139 1.00 37.12 331 TYR A O 1
#

pLDDT: mean 71.65, std 23.8, range [24.97, 98.0]

Secondary structure (DSSP, 8-state):
-----HHHHHHTT--S---PPPTTSHHHHHTTSPPP----PPPTTSHHHHHHHHHHHHHHHHHTT---PPPPSSBS-HHHHHHHHHHHT--EEEEEESSTHHHHHHHHHHTSHHHHHHHTTSEEEEEETT---B---SSSPPP-TT-SS--TTTTTT---------BHHHHHHHHHHHHH-S-PSPEEEEE-TT--EEE----TT---HHHHHHHHHHHHHHHHHHHHHHHHHHHHHHHHHTTTTS-TTSSS-SSS---TTHHHHTTTS-HHHHHHHHHHHHHHHHTT-HHHHHHHHHHTTPPPPP-TT--HHHHHHHHHHHHHHHHH---